Protein AF-A0A7S0GAU1-F1 (afdb_monomer_lite)

Foldseek 3Di:
DDDFDADPVRHRDDDLVNAPVRDPPPQDWAFDPDQPFFDDLVRLCVLCVPAAHWDCVVQPRQKGFGTSRVTDIDRPCLDDLVLLVLVVCLVPVDLVVPPPVDDPPPPSQGWDWDQPCPPDPPDSKGFRWIKTFHACVSRVSVLVSVCNTRPPGDDSLLDGGDMDIDDDVPGDIDDDDPWDPPVCCVVRHTDRDDDDDDSDDDD

Sequence (203 aa):
DLEPKLDRFGLPVITADNINPPLPPDTELIPSDDVNKYRTQEEINAVLSRHTTVDISQFGNSVRILHVSPPVLAIDGFFSKKECEECFEVVNTSPDDTKDDSNEDGDKNGPMQVNSATFSPLSQSKRTSTTWFCHYHQTPSLLCKAHALLSPACSLPNFEEPQIVRYRTGQEFSWHYDEIPMQQCDNGGQRIATLLVYLNTMN

Radius of gyration: 19.42 Å; chains: 1; bounding box: 61×42×42 Å

pLDDT: mean 80.23, std 17.67, range [38.81, 97.31]

InterPro domains:
  IPR045054 Prolyl 4-hydroxylase [PTHR10869] (38-201)

Structure (mmCIF, N/CA/C/O backbone):
data_AF-A0A7S0GAU1-F1
#
_entry.id   AF-A0A7S0GAU1-F1
#
loop_
_atom_site.group_PDB
_atom_site.id
_atom_site.type_symbol
_atom_site.label_atom_id
_atom_site.label_alt_id
_atom_site.label_comp_id
_atom_site.label_asym_id
_atom_site.label_entity_id
_atom_site.label_seq_id
_atom_site.pdbx_PDB_ins_code
_atom_site.Cartn_x
_atom_site.Cartn_y
_atom_site.Cartn_z
_atom_site.occupancy
_atom_site.B_iso_or_equiv
_atom_site.auth_seq_id
_atom_site.auth_comp_id
_atom_site.auth_asym_id
_atom_site.auth_atom_id
_atom_site.pdbx_PDB_model_num
ATOM 1 N N . ASP A 1 1 ? -29.399 -25.652 -10.799 1.00 39.59 1 ASP A N 1
ATOM 2 C CA . ASP A 1 1 ? -29.249 -24.217 -11.097 1.00 39.59 1 ASP A CA 1
ATOM 3 C C . ASP A 1 1 ? -28.555 -23.517 -9.943 1.00 39.59 1 ASP A C 1
ATOM 5 O O . ASP A 1 1 ? -29.173 -23.243 -8.925 1.00 39.59 1 ASP A O 1
ATOM 9 N N . LEU A 1 2 ? -27.241 -23.332 -10.054 1.00 52.59 2 LEU A N 1
ATOM 10 C CA . LEU A 1 2 ? -26.449 -22.525 -9.127 1.00 52.59 2 LEU A CA 1
ATOM 11 C C . LEU A 1 2 ? -25.760 -21.475 -9.986 1.00 52.59 2 LEU A C 1
ATOM 13 O O . LEU A 1 2 ? -24.667 -21.710 -10.497 1.00 52.59 2 LEU A O 1
ATOM 17 N N . GLU A 1 3 ? -26.437 -20.352 -10.216 1.00 50.34 3 GLU A N 1
ATOM 18 C CA . GLU A 1 3 ? -25.738 -19.191 -10.755 1.00 50.34 3 GLU A CA 1
ATOM 19 C C . GLU A 1 3 ? -24.616 -18.812 -9.775 1.00 50.34 3 GLU A C 1
ATOM 21 O O . GLU A 1 3 ? -24.858 -18.750 -8.561 1.00 50.34 3 GLU A O 1
ATOM 26 N N . PRO A 1 4 ? -23.377 -18.619 -10.258 1.00 56.03 4 PRO A N 1
ATOM 27 C CA . PRO A 1 4 ? -22.268 -18.263 -9.392 1.00 56.03 4 PRO A CA 1
ATOM 28 C C . PRO A 1 4 ? -22.559 -16.905 -8.756 1.00 56.03 4 PRO A C 1
ATOM 30 O O . PRO A 1 4 ? -22.801 -15.920 -9.451 1.00 56.03 4 PRO A O 1
ATOM 33 N N . LYS A 1 5 ? -22.537 -16.843 -7.420 1.00 66.94 5 LYS A N 1
ATOM 34 C CA . LYS A 1 5 ? -22.561 -15.561 -6.714 1.00 66.94 5 LYS A CA 1
ATOM 35 C C . LYS A 1 5 ? -21.287 -14.813 -7.092 1.00 66.94 5 LYS A C 1
ATOM 37 O O . LYS A 1 5 ? -20.189 -15.303 -6.825 1.00 66.94 5 LYS A O 1
ATOM 42 N N . LEU A 1 6 ? -21.455 -13.668 -7.742 1.00 62.72 6 LEU A N 1
ATOM 43 C CA . LEU A 1 6 ? -20.370 -12.759 -8.084 1.00 62.72 6 LEU A CA 1
ATOM 44 C C . LEU A 1 6 ? -20.237 -11.688 -6.995 1.00 62.72 6 LEU A C 1
ATOM 46 O O . LEU A 1 6 ? -21.220 -11.331 -6.340 1.00 62.72 6 LEU A O 1
ATOM 50 N N . ASP A 1 7 ? -19.024 -11.196 -6.782 1.00 60.34 7 ASP A N 1
ATOM 51 C CA . ASP A 1 7 ? -18.756 -10.053 -5.919 1.00 60.34 7 ASP A CA 1
ATOM 52 C C . ASP A 1 7 ? -19.154 -8.726 -6.599 1.00 60.34 7 ASP A C 1
ATOM 54 O O . ASP A 1 7 ? -19.677 -8.690 -7.717 1.00 60.34 7 ASP A O 1
ATOM 58 N N . ARG A 1 8 ? -18.898 -7.598 -5.924 1.00 49.91 8 ARG A N 1
ATOM 59 C CA . ARG A 1 8 ? -19.226 -6.259 -6.450 1.00 49.91 8 ARG A CA 1
ATOM 60 C C . ARG A 1 8 ? -18.475 -5.882 -7.737 1.00 49.91 8 ARG A C 1
ATOM 62 O O . ARG A 1 8 ? -18.802 -4.860 -8.333 1.00 49.91 8 ARG A O 1
ATOM 69 N N . PHE A 1 9 ? -17.471 -6.661 -8.132 1.00 43.06 9 PHE A N 1
ATOM 70 C CA . PHE A 1 9 ? -16.677 -6.477 -9.344 1.00 43.06 9 PHE A CA 1
ATOM 71 C C . PHE A 1 9 ? -17.049 -7.483 -10.444 1.00 43.06 9 PHE A C 1
ATOM 73 O O . PHE A 1 9 ? -16.424 -7.487 -11.502 1.00 43.06 9 PHE A O 1
ATOM 80 N N . GLY A 1 10 ? -18.074 -8.316 -10.226 1.00 46.44 10 GLY A N 1
ATOM 81 C CA . GLY A 1 10 ? -18.504 -9.317 -11.200 1.00 46.44 10 GLY A CA 1
ATOM 82 C C . GLY A 1 10 ? -17.581 -10.536 -11.269 1.00 46.44 10 GLY A C 1
ATOM 83 O O . GLY A 1 10 ? -17.626 -11.272 -12.253 1.00 46.44 10 GLY A O 1
ATOM 84 N N . LEU A 1 11 ? -16.748 -10.758 -10.249 1.00 54.00 11 LEU A N 1
ATOM 85 C CA . LEU A 1 11 ? -15.863 -11.918 -10.152 1.00 54.00 11 LEU A CA 1
ATOM 86 C C . LEU A 1 11 ? -16.495 -12.994 -9.260 1.00 54.00 11 LEU A C 1
ATOM 88 O O . LEU A 1 11 ? -17.233 -12.646 -8.340 1.00 54.00 11 LEU A O 1
ATOM 92 N N . PRO A 1 12 ? -16.238 -14.297 -9.489 1.00 58.56 12 PRO A N 1
ATOM 93 C CA . PRO A 1 12 ? -16.689 -15.345 -8.574 1.00 58.56 12 PRO A CA 1
ATOM 94 C C . PRO A 1 12 ? -16.271 -15.022 -7.137 1.00 58.56 12 PRO A C 1
ATOM 96 O O . PRO A 1 12 ? -15.118 -14.654 -6.910 1.00 58.56 12 PRO A O 1
ATOM 99 N N . VAL A 1 13 ? -17.189 -15.162 -6.172 1.00 62.88 13 VAL A N 1
ATOM 100 C CA . VAL A 1 13 ? -16.855 -14.971 -4.752 1.00 62.88 13 VAL A CA 1
ATOM 101 C C . VAL A 1 13 ? -15.667 -15.867 -4.404 1.00 62.88 13 VAL A C 1
ATOM 103 O O . VAL A 1 13 ? -15.721 -17.088 -4.576 1.00 62.88 13 VAL A O 1
ATOM 106 N N . ILE A 1 14 ? -14.580 -15.245 -3.948 1.00 56.16 14 ILE A N 1
ATOM 107 C CA . ILE A 1 14 ? -13.349 -15.947 -3.593 1.00 56.16 14 ILE A CA 1
ATOM 108 C C . ILE A 1 14 ? -13.656 -16.858 -2.401 1.00 56.16 14 ILE A C 1
ATOM 110 O O . ILE A 1 14 ? -14.044 -16.396 -1.329 1.00 56.16 14 ILE A O 1
ATOM 114 N N . THR A 1 15 ? -13.505 -18.163 -2.602 1.00 60.66 15 THR A N 1
ATOM 115 C CA . THR A 1 15 ? -13.516 -19.178 -1.544 1.00 60.66 15 THR A CA 1
ATOM 116 C C . THR A 1 15 ? -12.077 -19.554 -1.203 1.00 60.66 15 THR A C 1
ATOM 118 O O . THR A 1 15 ? -11.175 -19.298 -1.999 1.00 60.66 15 THR A O 1
ATOM 121 N N . ALA A 1 16 ? -11.847 -20.186 -0.048 1.00 57.09 16 ALA A N 1
ATOM 122 C CA . ALA A 1 16 ? -10.516 -20.673 0.334 1.00 57.09 16 ALA A CA 1
ATOM 123 C C . ALA A 1 16 ? -9.886 -21.586 -0.742 1.00 57.09 16 ALA A C 1
ATOM 125 O O . ALA A 1 16 ? -8.678 -21.543 -0.950 1.00 57.09 16 ALA A O 1
ATOM 126 N N . ASP A 1 17 ? -10.718 -22.330 -1.481 1.00 55.66 17 ASP A N 1
ATOM 127 C CA . ASP A 1 17 ? -10.304 -23.215 -2.580 1.00 55.66 17 ASP A CA 1
ATOM 128 C C . ASP A 1 17 ? -9.933 -22.469 -3.878 1.00 55.66 17 ASP A C 1
ATOM 130 O O . ASP A 1 17 ? -9.297 -23.039 -4.762 1.00 55.66 17 ASP A O 1
ATOM 134 N N . ASN A 1 18 ? -10.332 -21.198 -4.007 1.00 58.66 18 ASN A N 1
ATOM 135 C CA . ASN A 1 18 ? -10.082 -20.355 -5.182 1.00 58.66 18 ASN A CA 1
ATOM 136 C C . ASN A 1 18 ? -8.869 -19.423 -4.999 1.00 58.66 18 ASN A C 1
ATOM 138 O O . ASN A 1 18 ? -8.567 -18.629 -5.893 1.00 58.66 18 ASN A O 1
ATOM 142 N N . ILE A 1 19 ? -8.184 -19.493 -3.852 1.00 61.47 19 ILE A N 1
ATOM 143 C CA . ILE A 1 19 ? -6.946 -18.751 -3.593 1.00 61.47 19 ILE A CA 1
ATOM 144 C C . ILE A 1 19 ? -5.784 -19.604 -4.109 1.00 61.47 19 ILE A C 1
ATOM 146 O O . ILE A 1 19 ? -5.639 -20.762 -3.728 1.00 61.47 19 ILE A O 1
ATOM 150 N N . ASN A 1 20 ? -4.975 -19.049 -5.011 1.00 58.25 20 ASN A N 1
ATOM 151 C CA . ASN A 1 20 ? -3.823 -19.739 -5.587 1.00 58.25 20 ASN A CA 1
ATOM 152 C C . ASN A 1 20 ? -2.569 -18.863 -5.437 1.00 58.25 20 ASN A C 1
ATOM 154 O O . ASN A 1 20 ? -2.558 -17.794 -6.033 1.00 58.25 20 ASN A O 1
ATOM 158 N N . PRO A 1 21 ? -1.515 -19.274 -4.714 1.00 67.69 21 PRO A N 1
ATOM 159 C CA . PRO A 1 21 ? -1.372 -20.561 -4.034 1.00 67.69 21 PRO A CA 1
ATOM 160 C C . PRO A 1 21 ? -2.406 -20.749 -2.911 1.00 67.69 21 PRO A C 1
ATOM 162 O O . PRO A 1 21 ? -2.851 -19.759 -2.329 1.00 67.69 21 PRO A O 1
ATOM 165 N N . PRO A 1 22 ? -2.815 -21.999 -2.624 1.00 69.50 22 PRO A N 1
ATOM 166 C CA . PRO A 1 22 ? -3.725 -22.279 -1.523 1.00 69.50 22 PRO A CA 1
ATOM 167 C C . PRO A 1 22 ? -3.114 -21.773 -0.220 1.00 69.50 22 PRO A C 1
ATOM 169 O O . PRO A 1 22 ? -1.913 -21.927 0.014 1.00 69.50 22 PRO A O 1
ATOM 172 N N . LEU A 1 23 ? -3.954 -21.178 0.626 1.00 73.44 23 LEU A N 1
ATOM 173 C CA . LEU A 1 23 ? -3.517 -20.739 1.944 1.00 73.44 23 LEU A CA 1
ATOM 174 C C . LEU A 1 23 ? -2.990 -21.938 2.749 1.00 73.44 23 LEU A C 1
ATOM 176 O O . LEU A 1 23 ? -3.527 -23.045 2.613 1.00 73.44 23 LEU A O 1
ATOM 180 N N . PRO A 1 24 ? -1.979 -21.739 3.614 1.00 80.06 24 PRO A N 1
ATOM 181 C CA . PRO A 1 24 ? -1.560 -22.768 4.552 1.00 80.06 24 PRO A CA 1
ATOM 182 C C . PRO A 1 24 ? -2.760 -23.338 5.329 1.00 80.06 24 PRO A C 1
ATOM 184 O O . PRO A 1 24 ? -3.673 -22.578 5.683 1.00 80.06 24 PRO A O 1
ATOM 187 N N . PRO A 1 25 ? -2.774 -24.652 5.622 1.00 76.56 25 PRO A N 1
ATOM 188 C CA . PRO A 1 25 ? -3.773 -25.236 6.509 1.00 76.56 25 PRO A CA 1
ATOM 189 C C . PRO A 1 25 ? -3.854 -24.442 7.818 1.00 76.56 25 PRO A C 1
ATOM 191 O O . PRO A 1 25 ? -2.831 -23.987 8.324 1.00 76.56 25 PRO A O 1
ATOM 194 N N . ASP A 1 26 ? -5.068 -24.253 8.335 1.00 83.12 26 ASP A N 1
ATOM 195 C CA . ASP A 1 26 ? -5.344 -23.498 9.567 1.00 83.12 26 ASP A CA 1
ATOM 196 C C . ASP A 1 26 ? -5.049 -21.984 9.504 1.00 83.12 26 ASP A C 1
ATOM 198 O O . ASP A 1 26 ? -4.998 -21.321 10.542 1.00 83.12 26 ASP A O 1
ATOM 202 N N . THR A 1 27 ? -4.907 -21.405 8.302 1.00 83.75 27 THR A N 1
ATOM 203 C CA . THR A 1 27 ? -4.851 -19.941 8.151 1.00 83.75 27 THR A CA 1
ATOM 204 C C . THR A 1 27 ? -6.153 -19.321 8.651 1.00 83.75 27 THR A C 1
ATOM 206 O O . THR A 1 27 ? -7.223 -19.523 8.076 1.00 83.75 27 THR A O 1
ATOM 209 N N . GLU A 1 28 ? -6.058 -18.547 9.728 1.00 88.06 28 GLU A N 1
ATOM 210 C CA . GLU A 1 28 ? -7.175 -17.780 10.261 1.00 88.06 28 GLU A CA 1
ATOM 211 C C . GLU A 1 28 ? -7.565 -16.679 9.266 1.00 88.06 28 GLU A C 1
ATOM 213 O O . GLU A 1 28 ? -6.717 -15.909 8.818 1.00 88.06 28 GLU A O 1
ATOM 218 N N . LEU A 1 29 ? -8.855 -16.622 8.918 1.00 90.38 29 LEU A N 1
ATOM 219 C CA . LEU A 1 29 ? -9.431 -15.599 8.050 1.00 90.38 29 LEU A CA 1
ATOM 220 C C . LEU A 1 29 ? -10.590 -14.909 8.763 1.00 90.38 29 LEU A C 1
ATOM 222 O O . LEU A 1 29 ? -11.698 -15.443 8.830 1.00 90.38 29 LEU A O 1
ATOM 226 N N . ILE A 1 30 ? -10.331 -13.719 9.299 1.00 93.00 30 ILE A N 1
ATOM 227 C CA . ILE A 1 30 ? -11.340 -12.919 9.998 1.00 93.00 30 ILE A CA 1
ATOM 228 C C . ILE A 1 30 ? -11.537 -11.600 9.241 1.00 93.00 30 ILE A C 1
ATOM 230 O O . ILE A 1 30 ? -10.668 -10.727 9.326 1.00 93.00 30 ILE A O 1
ATOM 234 N N . PRO A 1 31 ? -12.663 -11.410 8.527 1.00 94.25 31 PRO A N 1
ATOM 235 C CA . PRO A 1 31 ? -12.988 -10.126 7.915 1.00 94.25 31 PRO A CA 1
ATOM 236 C C . PRO A 1 31 ? -13.337 -9.078 8.977 1.00 94.25 31 PRO A C 1
ATOM 238 O O . PRO A 1 31 ? -13.670 -9.412 10.116 1.00 94.25 31 PRO A O 1
ATOM 241 N N . SER A 1 32 ? -13.299 -7.797 8.605 1.00 95.06 32 SER A N 1
ATOM 242 C CA . SER A 1 32 ? -13.868 -6.761 9.472 1.00 95.06 32 SER A CA 1
ATOM 243 C C . SER A 1 32 ? -15.383 -6.930 9.614 1.00 95.06 32 SER A C 1
ATOM 245 O O . SER A 1 32 ? -16.078 -7.273 8.659 1.00 95.06 32 SER A O 1
ATOM 247 N N . ASP A 1 33 ? -15.887 -6.626 10.807 1.00 93.94 33 ASP A N 1
ATOM 248 C CA . ASP A 1 33 ? -17.309 -6.509 11.128 1.00 93.94 33 ASP A CA 1
ATOM 249 C C . ASP A 1 33 ? -18.005 -5.377 10.353 1.00 93.94 33 ASP A C 1
ATOM 251 O O . ASP A 1 33 ? -19.184 -5.488 10.023 1.00 93.94 33 ASP A O 1
ATOM 255 N N . ASP A 1 34 ? -17.272 -4.309 10.027 1.00 94.62 34 ASP A N 1
ATOM 256 C CA . ASP A 1 34 ? -17.757 -3.217 9.184 1.00 94.62 34 ASP A CA 1
ATOM 257 C C . ASP A 1 34 ? -16.585 -2.541 8.465 1.00 94.62 34 ASP A C 1
ATOM 259 O O . ASP A 1 34 ? -15.875 -1.707 9.045 1.00 94.62 34 ASP A O 1
ATOM 263 N N . VAL A 1 35 ? -16.439 -2.885 7.182 1.00 93.62 35 VAL A N 1
ATOM 264 C CA . VAL A 1 35 ? -15.397 -2.375 6.278 1.00 93.62 35 VAL A CA 1
ATOM 265 C C . VAL A 1 35 ? -15.541 -0.888 5.950 1.00 93.62 35 VAL A C 1
ATOM 267 O O . VAL A 1 35 ? -14.600 -0.300 5.418 1.00 93.62 35 VAL A O 1
ATOM 270 N N . ASN A 1 36 ? -16.698 -0.274 6.215 1.00 94.06 36 ASN A N 1
ATOM 271 C CA . ASN A 1 36 ? -16.954 1.142 5.940 1.00 94.06 36 ASN A CA 1
ATOM 272 C C . ASN A 1 36 ? -16.756 2.021 7.180 1.00 94.06 36 ASN A C 1
ATOM 274 O O . ASN A 1 36 ? -16.591 3.233 7.043 1.00 94.06 36 ASN A O 1
ATOM 278 N N . LYS A 1 37 ? -16.748 1.439 8.383 1.00 96.19 37 LYS A N 1
ATOM 279 C CA . LYS A 1 37 ? -16.525 2.191 9.620 1.00 96.19 37 LYS A CA 1
ATOM 280 C C . LYS A 1 37 ? -15.045 2.579 9.758 1.00 96.19 37 LYS A C 1
ATOM 282 O O . LYS A 1 37 ? -14.141 1.744 9.689 1.00 96.19 37 LYS A O 1
ATOM 287 N N . TYR A 1 38 ? -14.804 3.856 10.022 1.00 96.94 38 TYR A N 1
ATOM 288 C CA . TYR A 1 38 ? -13.485 4.349 10.408 1.00 96.94 38 TYR A CA 1
ATOM 289 C C . TYR A 1 38 ? -13.134 3.919 11.832 1.00 96.94 38 TYR A C 1
ATOM 291 O O . TYR A 1 38 ? -14.013 3.827 12.693 1.00 96.94 38 TYR A O 1
ATOM 299 N N . ARG A 1 39 ? -11.859 3.611 12.058 1.00 95.56 39 ARG A N 1
ATOM 300 C CA . ARG A 1 39 ? -11.365 2.989 13.288 1.00 95.56 39 ARG A CA 1
ATOM 301 C C . ARG A 1 39 ? -10.406 3.913 14.030 1.00 95.56 39 ARG A C 1
ATOM 303 O O . ARG A 1 39 ? -9.695 4.701 13.408 1.00 95.56 39 ARG A O 1
ATOM 310 N N . THR A 1 40 ? -10.401 3.817 15.356 1.00 95.81 40 THR A N 1
ATOM 311 C CA . THR A 1 40 ? -9.464 4.573 16.199 1.00 95.81 40 THR A CA 1
ATOM 312 C C . THR A 1 40 ? -8.077 3.924 16.211 1.00 95.81 40 THR A C 1
ATOM 314 O O . THR A 1 40 ? -7.910 2.765 15.819 1.00 95.81 40 THR A O 1
ATOM 317 N N . GLN A 1 41 ? -7.072 4.655 16.704 1.00 94.62 41 GLN A N 1
ATOM 318 C CA . GLN A 1 41 ? -5.717 4.127 16.891 1.00 94.62 41 GLN A CA 1
ATOM 319 C C . GLN A 1 41 ? -5.715 2.891 17.806 1.00 94.62 41 GLN A C 1
ATOM 321 O O . GLN A 1 41 ? -4.982 1.937 17.553 1.00 94.62 41 GLN A O 1
ATOM 326 N N . GLU A 1 42 ? -6.5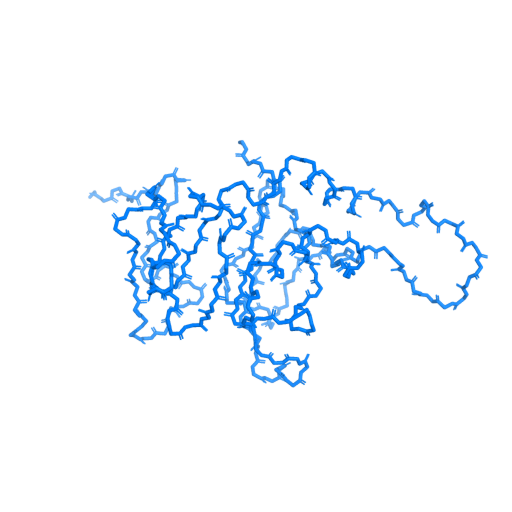51 2.870 18.848 1.00 95.00 42 GLU A N 1
ATOM 327 C CA . GLU A 1 42 ? -6.675 1.739 19.772 1.00 95.00 42 GLU A CA 1
ATOM 328 C C . GLU A 1 42 ? -7.258 0.499 19.085 1.00 95.00 42 GLU A C 1
ATOM 330 O O . GLU A 1 42 ? -6.731 -0.600 19.262 1.00 95.00 42 GLU A O 1
ATOM 335 N N . GLU A 1 43 ? -8.312 0.667 18.276 1.00 95.19 43 GLU A N 1
ATOM 336 C CA . GLU A 1 43 ? -8.912 -0.431 17.505 1.00 95.19 43 GLU A CA 1
ATOM 337 C C . GLU A 1 43 ? -7.903 -1.013 16.496 1.00 95.19 43 GLU A C 1
ATOM 339 O O . GLU A 1 43 ? -7.797 -2.233 16.354 1.00 95.19 43 GLU A O 1
ATOM 344 N N . ILE A 1 44 ? -7.113 -0.158 15.838 1.00 95.19 44 ILE A N 1
ATOM 345 C CA . ILE A 1 44 ? -6.065 -0.576 14.894 1.00 95.19 44 ILE A CA 1
ATOM 346 C C . ILE A 1 44 ? -4.926 -1.303 15.614 1.00 95.19 44 ILE A C 1
ATOM 348 O O . ILE A 1 44 ? -4.504 -2.372 15.172 1.00 95.19 44 ILE A O 1
ATOM 352 N N . ASN A 1 45 ? -4.465 -0.776 16.750 1.00 94.25 45 ASN A N 1
ATOM 353 C CA . ASN A 1 45 ? -3.424 -1.411 17.559 1.00 94.25 45 ASN A CA 1
ATOM 354 C C . ASN A 1 45 ? -3.856 -2.789 18.071 1.00 94.25 45 ASN A C 1
ATOM 356 O O . ASN A 1 45 ? -3.034 -3.702 18.134 1.00 94.25 45 ASN A O 1
ATOM 360 N N . ALA A 1 46 ? -5.137 -2.967 18.410 1.00 94.88 46 ALA A N 1
ATOM 361 C CA . ALA A 1 46 ? -5.659 -4.264 18.830 1.00 94.88 46 ALA A CA 1
ATOM 362 C C . ALA A 1 46 ? -5.522 -5.312 17.712 1.00 94.88 46 ALA A C 1
ATOM 364 O O . ALA A 1 46 ? -5.029 -6.416 17.963 1.00 94.88 46 ALA A O 1
ATOM 365 N N . VAL A 1 47 ? -5.881 -4.944 16.477 1.00 95.00 47 VAL A N 1
ATOM 366 C CA . VAL A 1 47 ? -5.761 -5.821 15.301 1.00 95.00 47 VAL A CA 1
ATOM 367 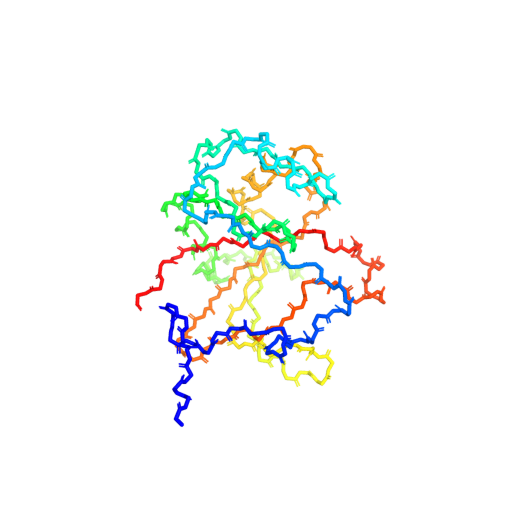C C . VAL A 1 47 ? -4.302 -6.093 14.930 1.00 95.00 47 VAL A C 1
ATOM 369 O O . VAL A 1 47 ? -3.945 -7.226 14.620 1.00 95.00 47 VAL A O 1
ATOM 372 N N . LEU A 1 48 ? -3.431 -5.088 15.013 1.00 93.75 48 LEU A N 1
ATOM 373 C CA . LEU A 1 48 ? -2.022 -5.228 14.641 1.00 93.75 48 LEU A CA 1
ATOM 374 C C . LEU A 1 48 ? -1.119 -5.786 15.750 1.00 93.75 48 LEU A C 1
ATOM 376 O O . LEU A 1 48 ? 0.060 -6.021 15.499 1.00 93.75 48 LEU A O 1
ATOM 380 N N . SER A 1 49 ? -1.653 -6.043 16.947 1.00 91.81 49 SER A N 1
ATOM 381 C CA . SER A 1 49 ? -0.887 -6.379 18.161 1.00 91.81 49 SER A CA 1
ATOM 382 C C . SER A 1 49 ? 0.114 -7.537 18.026 1.00 91.81 49 SER A C 1
ATOM 384 O O . SER A 1 49 ? 1.082 -7.593 18.782 1.00 91.81 49 SER A O 1
ATOM 386 N N . ARG A 1 50 ? -0.092 -8.454 17.071 1.00 88.62 50 ARG A N 1
ATOM 387 C CA . ARG A 1 50 ? 0.792 -9.602 16.789 1.00 88.62 50 ARG A CA 1
ATOM 388 C C . ARG A 1 50 ? 1.709 -9.419 15.573 1.00 88.62 50 ARG A C 1
ATOM 390 O O . ARG A 1 50 ? 2.414 -10.358 15.218 1.00 88.62 50 ARG A O 1
ATOM 397 N N . HIS A 1 51 ? 1.684 -8.256 14.923 1.00 89.06 51 HIS A N 1
ATOM 398 C CA . HIS A 1 51 ? 2.308 -8.041 13.616 1.00 89.06 51 HIS A CA 1
ATOM 399 C C . HIS A 1 51 ? 3.282 -6.861 13.610 1.00 89.06 51 HIS A C 1
ATOM 401 O O . HIS A 1 51 ? 4.482 -7.050 13.441 1.00 89.06 51 HIS A O 1
ATOM 407 N N . THR A 1 52 ? 2.774 -5.641 13.777 1.00 90.38 52 THR A N 1
ATOM 408 C CA . THR A 1 52 ? 3.561 -4.402 13.720 1.00 90.38 52 THR A CA 1
ATOM 409 C C . THR A 1 52 ? 2.814 -3.282 14.447 1.00 90.38 52 THR A C 1
ATOM 411 O O . THR A 1 52 ? 1.711 -3.487 14.948 1.00 90.38 52 THR A O 1
ATOM 414 N N . THR A 1 53 ? 3.388 -2.086 14.514 1.00 90.44 53 THR A N 1
ATOM 415 C CA . THR A 1 53 ? 2.685 -0.889 14.992 1.00 90.44 53 THR A CA 1
ATOM 416 C C . THR A 1 53 ? 2.635 0.147 13.886 1.00 90.44 53 THR A C 1
ATOM 418 O O . THR A 1 53 ? 3.603 0.300 13.144 1.00 90.44 53 THR A O 1
ATOM 421 N N . VAL A 1 54 ? 1.531 0.882 13.809 1.00 92.25 54 VAL A N 1
ATOM 422 C CA . VAL A 1 54 ? 1.373 2.000 12.876 1.00 92.25 54 VAL A CA 1
ATOM 423 C C . VAL A 1 54 ? 0.890 3.231 13.626 1.00 92.25 54 VAL A C 1
ATOM 425 O O . VAL A 1 54 ? 0.119 3.102 14.576 1.00 92.25 54 VAL A O 1
ATOM 428 N N . ASP A 1 55 ? 1.309 4.411 13.190 1.00 93.00 55 ASP A N 1
ATOM 429 C CA . ASP A 1 55 ? 0.815 5.695 13.676 1.00 93.00 55 ASP A CA 1
ATOM 430 C C . ASP A 1 55 ? -0.125 6.308 12.630 1.00 93.00 55 ASP A C 1
ATOM 432 O O . ASP A 1 55 ? 0.278 6.704 11.531 1.00 93.00 55 ASP A O 1
ATOM 436 N N . ILE A 1 56 ? -1.411 6.370 12.976 1.00 92.81 56 ILE A N 1
ATOM 437 C CA . ILE A 1 56 ? -2.447 6.928 12.104 1.00 92.81 56 ILE A CA 1
ATOM 438 C C . ILE A 1 56 ? -2.803 8.377 12.437 1.00 92.81 56 ILE A C 1
ATOM 440 O O . ILE A 1 56 ? -3.735 8.923 11.844 1.00 92.81 56 ILE A O 1
ATOM 444 N N . SER A 1 57 ? -2.073 9.029 13.346 1.00 91.00 57 SER A N 1
ATOM 445 C CA . SER A 1 57 ? -2.354 10.400 13.794 1.00 91.00 57 SER A CA 1
ATOM 446 C C . SER A 1 57 ? -2.454 11.396 12.635 1.00 91.00 57 SER A C 1
ATOM 448 O O . SER A 1 57 ? -3.353 12.237 12.619 1.00 91.00 57 SER A O 1
ATOM 450 N N . GLN A 1 58 ? -1.604 11.248 11.616 1.00 89.19 58 GLN A N 1
ATOM 451 C CA . GLN A 1 58 ? -1.613 12.083 10.409 1.00 89.19 58 GLN A CA 1
ATOM 452 C C . GLN A 1 58 ? -2.809 11.828 9.470 1.00 89.19 58 GLN A C 1
ATOM 454 O O . GLN A 1 58 ? -3.101 12.666 8.618 1.00 89.19 58 GLN A O 1
ATOM 459 N N . PHE A 1 59 ? -3.509 10.698 9.614 1.00 89.50 59 PHE A N 1
ATOM 460 C CA . PHE A 1 59 ? -4.658 10.318 8.778 1.00 89.50 59 PHE A CA 1
ATOM 461 C C . PHE A 1 59 ? -6.005 10.501 9.491 1.00 89.50 59 PHE A C 1
ATOM 463 O O . PHE A 1 59 ? -7.060 10.408 8.856 1.00 89.50 59 PHE A O 1
ATOM 470 N N . GLY A 1 60 ? -5.987 10.784 10.798 1.00 82.25 60 GLY A N 1
ATOM 471 C CA . GLY A 1 60 ? -7.185 10.980 11.609 1.00 82.25 60 GLY A CA 1
ATOM 472 C C . GLY A 1 60 ? -8.168 9.813 11.479 1.00 82.25 60 GLY A C 1
ATOM 473 O O . GLY A 1 60 ? -7.781 8.648 11.467 1.00 82.25 60 GLY A O 1
ATOM 474 N N . ASN A 1 61 ? -9.453 10.129 11.314 1.00 83.88 61 ASN A N 1
ATOM 475 C CA . ASN A 1 61 ? -10.518 9.134 11.158 1.00 83.88 61 ASN A CA 1
ATOM 476 C C . ASN A 1 61 ? -10.692 8.680 9.699 1.00 83.88 61 ASN A C 1
ATOM 478 O O . ASN A 1 61 ? -11.823 8.541 9.249 1.00 83.88 61 ASN A O 1
ATOM 482 N N . SER A 1 62 ? -9.600 8.488 8.954 1.00 94.50 62 SER A N 1
ATOM 483 C CA . SER A 1 62 ? -9.643 8.060 7.540 1.00 94.50 62 SER A CA 1
ATOM 484 C C . SER A 1 62 ? -9.156 6.623 7.342 1.00 94.50 62 SER A C 1
ATOM 486 O O . SER A 1 62 ? -8.927 6.192 6.215 1.00 94.50 62 SER A O 1
ATOM 488 N N . VAL A 1 63 ? -8.976 5.870 8.432 1.00 96.81 63 VAL A N 1
ATOM 489 C CA . VAL A 1 63 ? -8.473 4.493 8.395 1.00 96.81 63 VAL A CA 1
ATOM 490 C C . VAL A 1 63 ? -9.594 3.502 8.680 1.00 96.81 63 VAL A C 1
ATOM 492 O O . VAL A 1 63 ? -10.327 3.637 9.660 1.00 96.81 63 VAL A O 1
ATOM 495 N N . ARG A 1 64 ? -9.727 2.492 7.822 1.00 97.25 64 ARG A N 1
ATOM 496 C CA . ARG A 1 64 ? -10.705 1.402 7.925 1.00 97.25 64 ARG A CA 1
ATOM 497 C C . ARG A 1 64 ? -9.970 0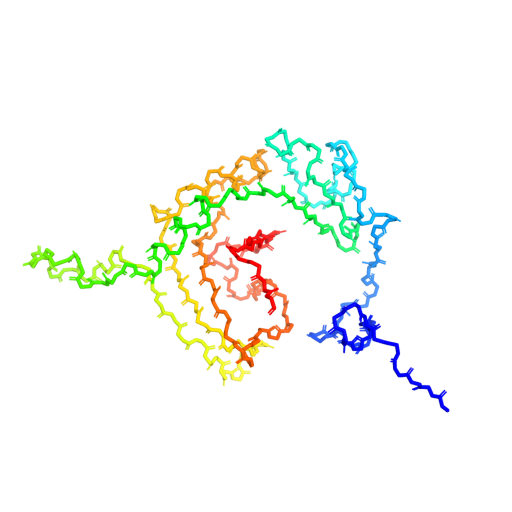.072 8.009 1.00 97.25 64 ARG A C 1
ATOM 499 O O . ARG A 1 64 ? -8.922 -0.105 7.393 1.00 97.25 64 ARG A O 1
ATOM 506 N N . ILE A 1 65 ? -10.538 -0.878 8.741 1.00 96.75 65 ILE A N 1
ATOM 507 C CA . ILE A 1 65 ? -10.054 -2.260 8.754 1.00 96.75 65 ILE A CA 1
ATOM 508 C C . ILE A 1 65 ? -10.853 -3.007 7.687 1.00 96.75 65 ILE A C 1
ATOM 510 O O . ILE A 1 65 ? -12.078 -3.033 7.736 1.00 96.75 65 ILE A O 1
ATOM 514 N N . LEU A 1 66 ? -10.172 -3.584 6.701 1.00 96.31 66 LEU A N 1
ATOM 515 C CA . LEU A 1 66 ? -10.793 -4.473 5.717 1.00 96.31 66 LEU A CA 1
ATOM 516 C C . LEU A 1 66 ? -10.785 -5.918 6.221 1.00 96.31 66 LEU A C 1
ATOM 518 O O . LEU A 1 66 ? -11.737 -6.667 5.999 1.00 96.31 66 LEU A O 1
ATOM 522 N N . HIS A 1 67 ? -9.723 -6.289 6.934 1.00 96.00 67 HIS A N 1
ATOM 523 C CA . HIS A 1 67 ? -9.519 -7.635 7.440 1.00 96.00 67 HIS A CA 1
ATOM 524 C C . HIS A 1 67 ? -8.761 -7.595 8.770 1.00 96.00 67 HIS A C 1
ATOM 526 O O . HIS A 1 67 ? -7.857 -6.777 8.941 1.00 96.00 67 HIS A O 1
ATOM 532 N N . VAL A 1 68 ? -9.159 -8.442 9.717 1.00 95.50 68 VAL A N 1
ATOM 533 C CA . VAL A 1 68 ? -8.561 -8.541 11.056 1.00 95.50 68 VAL A CA 1
ATOM 534 C C . VAL A 1 68 ? -7.405 -9.539 11.064 1.00 95.50 68 VAL A C 1
ATOM 536 O O . VAL A 1 68 ? -6.375 -9.261 11.663 1.00 95.50 68 VAL A O 1
ATOM 539 N N . SER A 1 69 ? -7.548 -10.685 10.396 1.00 92.75 69 SER A N 1
ATOM 540 C CA . SER A 1 69 ? -6.516 -11.732 10.372 1.00 92.75 69 SER A CA 1
ATOM 541 C C . SER A 1 69 ? -6.522 -12.434 9.017 1.00 92.75 69 SER A C 1
ATOM 543 O O . SER A 1 69 ? -7.516 -13.098 8.761 1.00 92.75 69 SER A O 1
ATOM 545 N N . PRO A 1 70 ? -5.525 -12.228 8.126 1.00 91.88 70 PRO A N 1
ATOM 546 C CA . PRO A 1 70 ? -4.409 -11.296 8.300 1.00 91.88 70 PRO A CA 1
ATOM 547 C C . PRO A 1 70 ? -4.896 -9.835 8.341 1.00 91.88 70 PRO A C 1
ATOM 549 O O . PRO A 1 70 ? -5.910 -9.527 7.707 1.00 91.88 70 PRO A O 1
ATOM 552 N N . PRO A 1 71 ? -4.208 -8.929 9.058 1.00 95.19 71 PRO A N 1
ATOM 553 C CA . PRO A 1 71 ? -4.579 -7.520 9.078 1.00 95.19 71 PRO A CA 1
ATOM 554 C C . PRO A 1 71 ? -4.468 -6.860 7.705 1.00 95.19 71 PRO A C 1
ATOM 556 O O . PRO A 1 71 ? -3.410 -6.879 7.077 1.00 95.19 71 PRO A O 1
ATOM 559 N N . VAL A 1 72 ? -5.544 -6.207 7.270 1.00 96.19 72 VAL A N 1
ATOM 560 C CA . VAL A 1 72 ? -5.560 -5.360 6.071 1.00 96.19 72 VAL A CA 1
ATOM 561 C C . VAL A 1 72 ? -6.253 -4.052 6.414 1.00 96.19 72 VAL A C 1
ATOM 563 O O . VAL A 1 72 ? -7.420 -4.044 6.814 1.00 96.19 72 VAL A O 1
ATOM 566 N N . LEU A 1 73 ? -5.538 -2.943 6.236 1.00 96.50 73 LEU A N 1
ATOM 567 C CA . LEU A 1 73 ? -6.036 -1.593 6.482 1.00 96.50 73 LEU A CA 1
ATOM 568 C C . LEU A 1 73 ? -6.223 -0.845 5.160 1.00 96.50 73 LEU A C 1
ATOM 570 O O . LEU A 1 73 ? -5.438 -1.010 4.228 1.00 96.50 73 LEU A O 1
ATOM 574 N N . ALA A 1 74 ? -7.239 0.009 5.100 1.00 97.31 74 ALA A N 1
ATOM 575 C CA . ALA A 1 74 ? -7.412 1.000 4.045 1.00 97.31 74 ALA A CA 1
ATOM 576 C C . ALA A 1 74 ? -7.280 2.400 4.645 1.00 97.31 74 ALA A C 1
ATOM 578 O O . ALA A 1 74 ? -7.920 2.690 5.654 1.00 97.31 74 ALA A O 1
ATOM 579 N N . ILE A 1 75 ? -6.464 3.253 4.025 1.00 97.06 75 ILE A N 1
ATOM 580 C CA . ILE A 1 75 ? -6.265 4.646 4.434 1.00 97.06 75 ILE A CA 1
ATOM 581 C C . ILE A 1 75 ? -6.789 5.538 3.314 1.00 97.06 75 ILE A C 1
ATOM 583 O O . ILE A 1 75 ? -6.155 5.689 2.266 1.00 97.06 75 ILE A O 1
ATOM 587 N N . ASP A 1 76 ? -7.965 6.112 3.530 1.00 96.31 76 ASP A N 1
ATOM 588 C CA . ASP A 1 76 ? -8.577 7.019 2.574 1.00 96.31 76 ASP A CA 1
ATOM 589 C C . ASP A 1 76 ? -7.835 8.367 2.611 1.00 96.31 76 ASP A C 1
ATOM 591 O O . ASP A 1 76 ? -7.469 8.874 3.671 1.00 96.31 76 ASP A O 1
ATOM 595 N N . GLY A 1 77 ? -7.558 8.940 1.436 1.00 94.75 77 GLY A N 1
ATOM 596 C CA . GLY A 1 77 ? -6.816 10.201 1.336 1.00 94.75 77 GLY A CA 1
ATOM 597 C C . GLY A 1 77 ? -5.331 10.107 1.707 1.00 94.75 77 GLY A C 1
ATOM 598 O O . GLY A 1 77 ? -4.736 11.133 2.035 1.00 94.75 77 GLY A O 1
ATOM 599 N N . PHE A 1 78 ? -4.718 8.913 1.642 1.00 96.62 78 PHE A N 1
ATOM 600 C CA . PHE A 1 78 ? -3.281 8.742 1.901 1.00 96.62 78 PHE A CA 1
ATOM 601 C C . PHE A 1 78 ? -2.431 9.709 1.065 1.00 96.62 78 PHE A C 1
ATOM 603 O O . PHE A 1 78 ? -1.572 10.402 1.608 1.00 96.62 78 PHE A O 1
ATOM 610 N N . PHE A 1 79 ? -2.718 9.817 -0.235 1.00 96.31 79 PHE A N 1
ATOM 611 C CA . PHE A 1 79 ? -2.188 10.858 -1.113 1.00 96.31 79 PHE A CA 1
ATOM 612 C C . PHE A 1 79 ? -3.261 11.867 -1.505 1.00 96.31 79 PHE A C 1
ATOM 614 O O . PHE A 1 79 ? -4.411 11.531 -1.790 1.00 96.31 79 PHE A O 1
ATOM 621 N N . SER A 1 80 ? -2.842 13.125 -1.557 1.00 95.12 80 SER A N 1
ATOM 622 C CA . SER A 1 80 ? -3.537 14.190 -2.259 1.00 95.12 80 SER A CA 1
ATOM 623 C C . SER A 1 80 ? -3.378 14.025 -3.772 1.00 95.12 80 SER A C 1
ATOM 625 O O . SER A 1 80 ? -2.457 13.371 -4.259 1.00 95.12 80 SER A O 1
ATOM 627 N N . LYS A 1 81 ? -4.242 14.700 -4.538 1.00 95.44 81 LYS A N 1
ATOM 628 C CA . LYS A 1 81 ? -4.161 14.727 -6.007 1.00 95.44 81 LYS A CA 1
ATOM 629 C C . LYS A 1 81 ? -2.777 15.156 -6.512 1.00 95.44 81 LYS A C 1
ATOM 631 O O . LYS A 1 81 ? -2.274 14.561 -7.456 1.00 95.44 81 LYS A O 1
ATOM 636 N N . LYS A 1 82 ? -2.160 16.138 -5.845 1.00 95.62 82 LYS A N 1
ATOM 637 C CA . LYS A 1 82 ? -0.819 16.635 -6.174 1.00 95.62 82 LYS A CA 1
ATOM 638 C C . LYS A 1 82 ? 0.252 15.560 -5.977 1.00 95.62 82 LYS A C 1
ATOM 640 O O . LYS A 1 82 ? 1.097 15.387 -6.836 1.00 95.62 82 LYS A O 1
ATOM 645 N N . GLU A 1 83 ? 0.195 14.808 -4.881 1.00 95.69 83 GLU A N 1
ATOM 646 C CA . GLU A 1 83 ? 1.167 13.735 -4.608 1.00 95.69 83 GLU A CA 1
ATOM 647 C C . GLU A 1 83 ? 1.011 12.554 -5.579 1.00 95.69 83 GLU A C 1
ATOM 649 O O . GLU A 1 83 ? 1.998 11.926 -5.959 1.00 95.69 83 GLU A O 1
ATOM 654 N N . CYS A 1 84 ? -0.213 12.277 -6.043 1.00 95.94 84 CYS A N 1
ATOM 655 C CA . CYS A 1 84 ? -0.416 11.334 -7.142 1.00 95.94 84 CYS A CA 1
ATOM 656 C C . CYS A 1 84 ? 0.212 11.842 -8.452 1.00 95.94 84 CYS A C 1
ATOM 658 O O . CYS A 1 84 ? 0.852 11.067 -9.158 1.00 95.94 84 CYS A O 1
ATOM 660 N N . GLU A 1 85 ? 0.043 13.130 -8.773 1.00 94.19 85 GLU A N 1
ATOM 661 C CA . GLU A 1 85 ? 0.644 13.776 -9.952 1.00 94.19 85 GLU A CA 1
ATOM 662 C C . GLU A 1 85 ? 2.180 13.740 -9.897 1.00 94.19 85 GLU A C 1
ATOM 664 O O . GLU A 1 85 ? 2.798 13.335 -10.879 1.00 94.19 85 GLU A O 1
ATOM 669 N N . GLU A 1 86 ? 2.784 14.015 -8.736 1.00 93.25 86 GLU A N 1
ATOM 670 C CA . GLU A 1 86 ? 4.234 13.885 -8.500 1.00 93.25 86 GLU A CA 1
ATOM 671 C C . GLU A 1 86 ? 4.739 12.471 -8.849 1.00 93.25 86 GLU A C 1
ATOM 673 O O . GLU A 1 86 ? 5.751 12.315 -9.529 1.00 93.25 86 GLU A O 1
ATOM 678 N N . CYS A 1 87 ? 4.005 11.418 -8.465 1.00 92.50 87 CYS A N 1
ATOM 679 C CA . CYS A 1 87 ? 4.373 10.042 -8.822 1.00 92.50 87 CYS A CA 1
ATOM 680 C C . CYS A 1 87 ? 4.282 9.782 -10.337 1.00 92.50 87 CYS A C 1
ATOM 682 O O . CYS A 1 87 ? 5.097 9.045 -10.894 1.00 92.50 87 CYS A O 1
ATOM 684 N N . PHE A 1 88 ? 3.304 10.377 -11.028 1.00 91.00 88 PHE A N 1
ATOM 685 C CA . PHE A 1 88 ? 3.213 10.266 -12.486 1.00 91.00 88 PHE A CA 1
ATOM 686 C C . PHE A 1 88 ? 4.364 10.989 -13.188 1.00 91.00 88 PHE A C 1
ATOM 688 O O . PHE A 1 88 ? 4.862 10.490 -14.196 1.00 91.00 88 PHE A O 1
ATOM 695 N N . GLU A 1 89 ? 4.797 12.138 -12.677 1.00 91.06 89 GLU A N 1
ATOM 696 C CA . GLU A 1 89 ? 5.931 12.883 -13.229 1.00 91.06 89 GLU A CA 1
ATOM 697 C C . GLU A 1 89 ? 7.221 12.060 -13.173 1.00 91.06 89 GLU A C 1
ATOM 699 O O . GLU A 1 89 ? 7.929 11.992 -14.180 1.00 91.06 89 GLU A O 1
ATOM 704 N N . VAL A 1 90 ? 7.469 11.33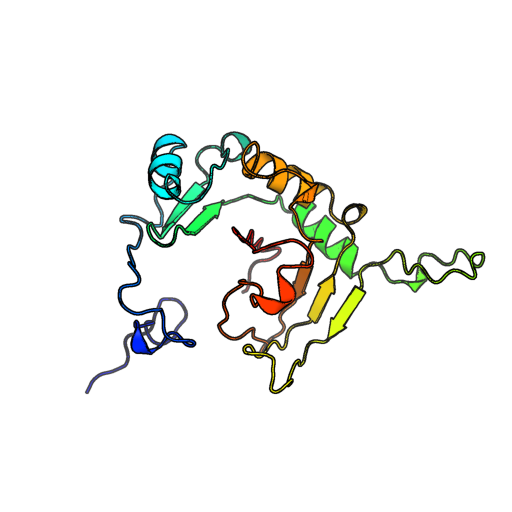3 -12.075 1.00 89.19 90 VAL A N 1
ATOM 705 C CA . VAL A 1 90 ? 8.640 10.444 -11.939 1.00 89.19 90 VAL A CA 1
ATOM 706 C C . VAL A 1 90 ? 8.759 9.485 -13.125 1.00 89.19 90 VAL A C 1
ATOM 708 O O . VAL A 1 90 ? 9.829 9.375 -13.715 1.00 89.19 90 VAL A O 1
ATOM 711 N N . VAL A 1 91 ? 7.668 8.822 -13.519 1.00 87.31 91 VAL A N 1
ATOM 712 C CA . VAL A 1 91 ? 7.698 7.807 -14.592 1.00 87.31 91 VAL A CA 1
ATOM 713 C C . VAL A 1 91 ? 7.533 8.369 -16.004 1.00 87.31 91 VAL A C 1
ATOM 715 O O . VAL A 1 91 ? 7.790 7.653 -16.973 1.00 87.31 91 VAL A O 1
ATOM 718 N N . ASN A 1 92 ? 7.082 9.619 -16.136 1.00 84.38 92 ASN A N 1
ATOM 719 C CA . ASN A 1 92 ? 6.916 10.295 -17.426 1.00 84.38 92 ASN A CA 1
ATOM 720 C C . ASN A 1 92 ? 8.118 11.172 -17.802 1.00 84.38 92 ASN A C 1
ATOM 722 O O . ASN A 1 92 ? 8.232 11.568 -18.962 1.00 84.38 92 ASN A O 1
ATOM 726 N N . THR A 1 93 ? 9.007 11.467 -16.852 1.00 71.19 93 THR A N 1
ATOM 727 C CA . THR A 1 93 ? 10.256 12.177 -17.135 1.00 71.19 93 THR A CA 1
ATOM 728 C C . THR A 1 93 ? 11.139 11.264 -17.985 1.00 71.19 93 THR A C 1
ATOM 730 O O . THR A 1 93 ? 11.524 10.173 -17.559 1.00 71.19 93 THR A O 1
ATOM 733 N N . SER A 1 94 ? 11.403 11.664 -19.230 1.00 52.81 94 SER A N 1
ATOM 734 C CA . SER A 1 94 ? 12.226 10.867 -20.141 1.00 52.81 94 SER A CA 1
ATOM 735 C C . SER A 1 94 ? 13.683 10.873 -19.664 1.00 52.81 94 SER A C 1
ATOM 737 O O . SER A 1 94 ? 14.173 11.928 -19.267 1.00 52.81 94 SER A O 1
ATOM 739 N N . PRO A 1 95 ? 14.425 9.753 -19.781 1.00 53.06 95 PRO A N 1
ATOM 740 C CA . PRO A 1 95 ? 15.876 9.747 -19.559 1.00 53.06 95 PRO A CA 1
ATOM 741 C C . PRO A 1 95 ? 16.635 10.752 -20.445 1.00 53.06 95 PRO A C 1
ATOM 743 O O . PRO A 1 95 ? 17.770 11.099 -20.147 1.00 53.06 95 PRO A O 1
ATOM 746 N N . ASP A 1 96 ? 16.012 11.201 -21.541 1.00 45.12 96 ASP A N 1
ATOM 747 C CA . ASP A 1 96 ? 16.580 12.134 -22.519 1.00 45.12 96 ASP A CA 1
ATOM 748 C C . ASP A 1 96 ? 16.546 13.616 -22.096 1.00 45.12 96 ASP A C 1
ATOM 750 O O . ASP A 1 96 ? 17.219 14.426 -22.735 1.00 45.12 96 ASP A O 1
ATOM 754 N N . ASP A 1 97 ? 15.817 13.992 -21.037 1.00 47.19 97 ASP A N 1
ATOM 755 C CA . ASP A 1 97 ? 15.761 15.394 -20.575 1.00 47.19 97 ASP A CA 1
ATOM 756 C C . ASP A 1 97 ? 16.910 15.763 -19.616 1.00 47.19 97 ASP A C 1
ATOM 758 O O . ASP A 1 97 ? 17.117 16.936 -19.304 1.00 47.19 97 ASP A O 1
ATOM 762 N N . THR A 1 98 ? 17.720 14.784 -19.204 1.00 44.84 98 THR A N 1
ATOM 763 C CA . THR A 1 98 ? 18.973 14.989 -18.464 1.00 44.84 98 THR A CA 1
ATOM 764 C C . THR A 1 98 ? 20.170 14.608 -19.332 1.00 44.84 98 THR A C 1
ATOM 766 O O . THR A 1 98 ? 20.919 13.685 -19.016 1.00 44.84 98 THR A O 1
ATOM 769 N N . LYS A 1 99 ? 20.357 15.305 -20.458 1.00 40.47 99 LYS A N 1
ATOM 770 C CA . LYS A 1 99 ? 21.647 15.314 -21.163 1.00 40.47 99 LYS A CA 1
ATOM 771 C C . LYS A 1 99 ? 22.626 16.209 -20.412 1.00 40.47 99 LYS A C 1
ATOM 773 O O . LYS A 1 99 ? 22.803 17.368 -20.773 1.00 40.47 99 LYS A O 1
ATOM 778 N N . ASP A 1 100 ? 23.253 15.660 -19.380 1.00 39.72 100 ASP A N 1
ATOM 779 C CA . ASP A 1 100 ? 24.597 16.091 -19.000 1.00 39.72 100 ASP A CA 1
ATOM 780 C C . ASP A 1 100 ? 25.575 15.077 -19.611 1.00 39.72 100 ASP A C 1
ATOM 782 O O . ASP A 1 100 ? 25.777 13.975 -19.100 1.00 39.72 100 ASP A O 1
ATOM 786 N N . ASP A 1 101 ? 26.125 15.443 -20.773 1.00 41.50 101 ASP A N 1
ATOM 787 C CA . ASP A 1 101 ? 27.081 14.686 -21.600 1.00 41.50 101 ASP A CA 1
ATOM 788 C C . ASP A 1 101 ? 28.478 14.571 -20.941 1.00 41.50 101 ASP A C 1
ATOM 790 O O . ASP A 1 101 ? 29.510 14.777 -21.585 1.00 41.50 101 ASP A O 1
ATOM 794 N N . SER A 1 102 ? 28.567 14.276 -19.641 1.00 42.66 102 SER A N 1
ATOM 795 C CA . SER A 1 102 ? 29.871 14.278 -18.968 1.00 42.66 102 SER A CA 1
ATOM 796 C C . SER A 1 102 ? 30.027 13.325 -17.790 1.00 42.66 102 SER A C 1
ATOM 798 O O . SER A 1 102 ? 30.603 13.737 -16.791 1.00 42.66 102 SER A O 1
ATOM 800 N N . ASN A 1 103 ? 29.586 12.067 -17.882 1.00 38.81 103 ASN A N 1
ATOM 801 C CA . ASN A 1 103 ? 30.146 11.003 -17.037 1.00 38.81 103 ASN A CA 1
ATOM 802 C C . ASN A 1 103 ? 30.060 9.631 -17.726 1.00 38.81 103 ASN A C 1
ATOM 804 O O . ASN A 1 103 ? 28.980 9.122 -18.004 1.00 38.81 103 ASN A O 1
ATOM 808 N N . GLU A 1 104 ? 31.223 9.022 -17.971 1.00 42.00 104 GLU A N 1
ATOM 809 C CA . GLU A 1 104 ? 31.397 7.641 -18.457 1.00 42.00 104 GLU A CA 1
ATOM 810 C C . GLU A 1 104 ? 31.148 6.574 -17.364 1.00 42.00 104 GLU A C 1
ATOM 812 O O . GLU A 1 104 ? 31.491 5.410 -17.553 1.00 42.00 104 GLU A O 1
ATOM 817 N N . ASP A 1 105 ? 30.510 6.936 -16.247 1.00 41.53 105 ASP A N 1
ATOM 818 C CA . ASP A 1 105 ? 30.001 5.995 -15.246 1.00 41.53 105 ASP A CA 1
ATOM 819 C C . ASP A 1 105 ? 28.474 5.956 -15.358 1.00 41.53 105 ASP A C 1
ATOM 821 O O . ASP A 1 105 ? 27.784 6.933 -15.073 1.00 41.53 105 ASP A O 1
ATOM 825 N N . GLY A 1 106 ? 27.955 4.836 -15.862 1.00 41.44 106 GLY A N 1
ATOM 826 C CA . GLY A 1 106 ? 26.573 4.646 -16.312 1.00 41.44 106 GLY A CA 1
ATOM 827 C C . GLY A 1 106 ? 25.517 4.579 -15.207 1.00 41.44 106 GLY A C 1
ATOM 828 O O . GLY A 1 106 ? 24.700 3.655 -15.214 1.00 41.44 106 GLY A O 1
ATOM 829 N N . ASP A 1 107 ? 25.506 5.543 -14.291 1.00 44.66 107 ASP A N 1
ATOM 830 C CA . ASP A 1 107 ? 24.449 5.690 -13.298 1.00 44.66 107 ASP A CA 1
ATOM 831 C C . ASP A 1 107 ? 23.241 6.379 -13.946 1.00 44.66 107 ASP A C 1
ATOM 833 O O . ASP A 1 107 ? 23.157 7.602 -14.095 1.00 44.66 107 ASP A O 1
ATOM 837 N N . LYS A 1 108 ? 22.316 5.561 -14.451 1.00 56.44 108 LYS A N 1
ATOM 838 C CA . LYS A 1 108 ? 21.054 6.046 -15.009 1.00 56.44 108 LYS A CA 1
ATOM 839 C C . LYS A 1 108 ? 20.203 6.569 -13.856 1.00 56.44 108 LYS A C 1
ATOM 841 O O . LYS A 1 108 ? 19.402 5.832 -13.306 1.00 56.44 108 LYS A O 1
ATOM 846 N N . ASN A 1 109 ? 20.333 7.856 -13.554 1.00 67.75 109 ASN A N 1
ATOM 847 C CA . ASN A 1 109 ? 19.683 8.559 -12.438 1.00 67.75 109 ASN A CA 1
ATOM 848 C C . ASN A 1 109 ? 18.129 8.624 -12.508 1.00 67.75 109 ASN A C 1
ATOM 850 O O . ASN A 1 109 ? 17.476 9.305 -11.712 1.00 67.75 109 ASN A O 1
ATOM 854 N N . GLY A 1 110 ? 17.522 7.961 -13.498 1.00 75.44 110 GLY A N 1
ATOM 855 C CA . GLY A 1 110 ? 16.082 7.900 -13.747 1.00 75.44 110 GLY A CA 1
ATOM 856 C C . GLY A 1 110 ? 15.487 6.549 -13.333 1.00 75.44 110 GLY A C 1
ATOM 857 O O . GLY A 1 110 ? 16.219 5.575 -13.179 1.00 75.44 110 GLY A O 1
ATOM 858 N N . PRO A 1 111 ? 14.161 6.453 -13.147 1.00 81.56 111 PRO A N 1
ATOM 859 C CA . PRO A 1 111 ? 13.536 5.207 -12.719 1.00 81.56 111 PRO A CA 1
ATOM 860 C C . PRO A 1 111 ? 13.757 4.086 -13.744 1.00 81.56 111 PRO A C 1
ATOM 862 O O . PRO A 1 111 ? 13.595 4.272 -14.956 1.00 81.56 111 PRO A O 1
ATOM 865 N N . MET A 1 112 ? 14.075 2.886 -13.262 1.00 84.44 112 MET A N 1
ATOM 866 C CA . MET A 1 112 ? 14.329 1.734 -14.121 1.00 84.44 112 MET A CA 1
ATOM 867 C C . MET A 1 112 ? 13.011 1.080 -14.544 1.00 84.44 112 MET A C 1
ATOM 869 O O . MET A 1 112 ? 12.350 0.400 -13.755 1.00 84.44 112 MET A O 1
ATOM 873 N N . GLN A 1 113 ? 12.632 1.250 -15.812 1.00 84.50 113 GLN A N 1
ATOM 874 C CA . GLN A 1 113 ? 11.452 0.599 -16.378 1.00 84.50 113 GLN A CA 1
ATOM 875 C C . GLN A 1 113 ? 11.721 -0.881 -16.690 1.00 84.50 113 GLN A C 1
ATOM 877 O O . GLN A 1 113 ? 12.624 -1.225 -17.453 1.00 84.50 113 GLN A O 1
ATOM 882 N N . VAL A 1 114 ? 10.857 -1.759 -16.185 1.00 76.25 114 VAL A N 1
ATOM 883 C CA . VAL A 1 114 ? 10.848 -3.193 -16.473 1.00 76.25 114 VAL A CA 1
ATOM 884 C C . VAL A 1 114 ? 9.497 -3.586 -17.067 1.00 76.25 114 VAL A C 1
ATOM 886 O O . VAL A 1 114 ? 8.453 -3.545 -16.408 1.00 76.25 114 VAL A O 1
ATOM 889 N N . ASN A 1 115 ? 9.516 -4.034 -18.323 1.00 65.38 115 ASN A N 1
ATOM 890 C CA . ASN A 1 115 ? 8.372 -4.698 -18.946 1.00 65.38 115 ASN A CA 1
ATOM 891 C C . ASN A 1 115 ? 8.367 -6.154 -18.481 1.00 65.38 115 ASN A C 1
ATOM 893 O O . ASN A 1 115 ? 9.016 -7.018 -19.068 1.00 65.38 115 ASN A O 1
ATOM 897 N N . SER A 1 116 ? 7.682 -6.418 -17.374 1.00 53.06 116 SER A N 1
ATOM 898 C CA . SER A 1 116 ? 7.687 -7.737 -16.750 1.00 53.06 116 SER A CA 1
ATOM 899 C C . SER A 1 116 ? 6.559 -8.568 -17.333 1.00 53.06 116 SER A C 1
ATOM 901 O O . SER A 1 116 ? 5.520 -8.727 -16.717 1.00 53.06 116 SER A O 1
ATOM 903 N N . ALA A 1 117 ? 6.779 -9.098 -18.534 1.00 46.97 117 ALA A N 1
ATOM 904 C CA . ALA A 1 117 ? 6.156 -10.348 -18.943 1.00 46.97 117 ALA A CA 1
ATOM 905 C C . ALA A 1 117 ? 7.026 -11.482 -18.383 1.00 46.97 117 ALA A C 1
ATOM 907 O O . ALA A 1 117 ? 7.759 -12.145 -19.118 1.00 46.97 117 ALA A O 1
ATOM 908 N N . THR A 1 118 ? 7.053 -11.630 -17.056 1.00 46.72 118 THR A N 1
ATOM 909 C CA . THR A 1 118 ? 7.919 -12.616 -16.403 1.00 46.72 118 THR A CA 1
ATOM 910 C C . THR A 1 118 ? 7.283 -13.997 -16.549 1.00 46.72 118 THR A C 1
ATOM 912 O O . THR A 1 118 ? 6.647 -14.508 -15.639 1.00 46.72 118 THR A O 1
ATOM 915 N N . PHE A 1 119 ? 7.442 -14.611 -17.722 1.00 43.34 119 PHE A N 1
ATOM 916 C CA . PHE A 1 119 ? 7.122 -16.021 -17.971 1.00 43.34 119 PHE A CA 1
ATOM 917 C C . PHE A 1 119 ? 8.289 -16.930 -17.552 1.00 43.34 119 PHE A C 1
ATOM 919 O O . PHE A 1 119 ? 8.618 -17.895 -18.239 1.00 43.34 119 PHE A O 1
ATOM 926 N N . SER A 1 120 ? 8.975 -16.592 -16.456 1.00 42.69 120 SER A N 1
ATOM 927 C CA . SER A 1 120 ? 10.016 -17.468 -15.927 1.00 42.69 120 SER A CA 1
ATOM 928 C C . SER A 1 120 ? 9.339 -18.666 -15.259 1.00 42.69 120 SER A C 1
ATOM 930 O O . SER A 1 120 ? 8.454 -18.451 -14.433 1.00 42.69 120 SER A O 1
ATOM 932 N N . PRO A 1 121 ? 9.756 -19.913 -15.534 1.00 41.88 121 PRO A N 1
ATOM 933 C CA . PRO A 1 121 ? 9.232 -21.092 -14.840 1.00 41.88 121 PRO A CA 1
ATOM 934 C C . PRO A 1 121 ? 9.503 -21.080 -13.322 1.00 41.88 121 PRO A C 1
ATOM 936 O O . PRO A 1 121 ? 8.948 -21.904 -12.604 1.00 41.88 121 PRO A O 1
ATOM 939 N N . LEU A 1 122 ? 10.341 -20.155 -12.832 1.00 44.91 122 LEU A N 1
ATOM 940 C CA . LEU A 1 122 ? 10.605 -19.916 -11.407 1.00 44.91 122 LEU A CA 1
ATOM 941 C C . LEU A 1 122 ? 9.732 -18.806 -10.799 1.00 44.91 122 LEU A C 1
ATOM 943 O O . LEU A 1 122 ? 9.701 -18.651 -9.580 1.00 44.91 122 LEU A O 1
ATOM 947 N N . SER A 1 123 ? 9.047 -18.007 -11.619 1.00 48.56 123 SER A N 1
ATOM 948 C CA . SER A 1 123 ? 8.157 -16.956 -11.132 1.00 48.56 123 SER A CA 1
ATOM 949 C C . SER A 1 123 ? 6.797 -17.568 -10.815 1.00 48.56 123 SER A C 1
ATOM 951 O O . SER A 1 123 ? 6.055 -17.941 -11.717 1.00 48.56 123 SER A O 1
ATOM 953 N N . GLN A 1 124 ? 6.459 -17.641 -9.525 1.00 53.31 124 GLN A N 1
ATOM 954 C CA . GLN A 1 124 ? 5.149 -18.120 -9.063 1.00 53.31 124 GLN A CA 1
ATOM 955 C C . GLN A 1 124 ? 3.986 -17.240 -9.551 1.00 53.31 124 GLN A C 1
ATOM 957 O O . GLN A 1 124 ? 2.842 -17.681 -9.550 1.00 53.31 124 GLN A O 1
ATOM 962 N N . SER A 1 125 ? 4.282 -16.016 -10.002 1.00 60.81 125 SER A N 1
ATOM 963 C CA . SER A 1 125 ? 3.290 -15.043 -10.436 1.00 60.81 125 SER A CA 1
ATOM 964 C C . SER A 1 125 ? 3.526 -14.540 -11.855 1.00 60.81 125 SER A C 1
ATOM 966 O O . SER A 1 125 ? 4.625 -14.112 -12.217 1.00 60.81 125 SER A O 1
ATOM 968 N N . LYS A 1 126 ? 2.451 -14.526 -12.639 1.00 71.00 126 LYS A N 1
ATOM 969 C CA . LYS A 1 126 ? 2.333 -13.849 -13.923 1.00 71.00 126 LYS A CA 1
ATOM 970 C C . LYS A 1 126 ? 2.018 -12.372 -13.683 1.00 71.00 126 LYS A C 1
ATOM 972 O O . LYS A 1 126 ? 0.892 -11.991 -13.362 1.00 71.00 126 LYS A O 1
ATOM 977 N N . ARG A 1 127 ? 3.017 -11.526 -13.914 1.00 76.00 127 ARG A N 1
ATOM 978 C CA . ARG A 1 127 ? 2.842 -10.078 -14.056 1.00 76.00 127 ARG A CA 1
ATOM 979 C C . ARG A 1 127 ? 2.760 -9.731 -15.538 1.00 76.00 127 ARG A C 1
ATOM 981 O O . ARG A 1 127 ? 3.415 -10.368 -16.359 1.00 76.00 127 ARG A O 1
ATOM 988 N N . THR A 1 128 ? 1.919 -8.765 -15.890 1.00 85.00 128 THR A N 1
ATOM 989 C CA . THR A 1 128 ? 1.819 -8.244 -17.267 1.00 85.00 128 THR A CA 1
ATOM 990 C C . THR A 1 128 ? 1.789 -6.717 -17.318 1.00 85.00 128 THR A C 1
ATOM 992 O O . THR A 1 128 ? 1.583 -6.147 -18.387 1.00 85.00 128 THR A O 1
ATOM 995 N N . SER A 1 129 ? 1.997 -6.051 -16.179 1.00 86.25 129 SER A N 1
ATOM 996 C CA . SER A 1 129 ? 2.067 -4.597 -16.045 1.00 86.25 129 SER A CA 1
ATOM 997 C C . SER A 1 129 ? 3.402 -4.014 -16.515 1.00 86.25 129 SER A C 1
ATOM 999 O O . SER A 1 129 ? 4.390 -4.717 -16.746 1.00 86.25 129 SER A O 1
ATOM 1001 N N . THR A 1 130 ? 3.427 -2.689 -16.657 1.00 88.00 130 THR A N 1
ATOM 1002 C CA . THR A 1 130 ? 4.681 -1.930 -16.710 1.00 88.00 130 THR A CA 1
ATOM 1003 C C . THR A 1 130 ? 5.056 -1.516 -15.288 1.00 88.00 130 THR A C 1
ATOM 1005 O O . THR A 1 130 ? 4.232 -0.903 -14.609 1.00 88.00 130 THR A O 1
ATOM 1008 N N . THR A 1 131 ? 6.278 -1.827 -14.852 1.00 89.19 131 THR A N 1
ATOM 1009 C CA . THR A 1 131 ? 6.797 -1.453 -13.527 1.00 89.19 131 THR A CA 1
ATOM 1010 C C . THR A 1 131 ? 8.002 -0.539 -13.685 1.00 89.19 131 THR A C 1
ATOM 1012 O O . THR A 1 131 ? 8.845 -0.783 -14.545 1.00 89.19 131 THR A O 1
ATOM 1015 N N . TRP A 1 132 ? 8.097 0.475 -12.838 1.00 91.00 132 TRP A N 1
ATOM 1016 C CA . TRP A 1 132 ? 9.270 1.319 -12.665 1.00 91.00 132 TRP A CA 1
ATOM 1017 C C . TRP A 1 132 ? 9.793 1.131 -11.245 1.00 91.00 132 TRP A C 1
ATOM 1019 O O . TRP A 1 132 ? 9.025 1.277 -10.295 1.00 91.00 132 TRP A O 1
ATOM 1029 N N . PHE A 1 133 ? 11.072 0.790 -11.117 1.00 89.25 133 PHE A N 1
ATOM 1030 C CA . PHE A 1 133 ? 11.785 0.805 -9.841 1.00 89.25 133 PHE A CA 1
ATOM 1031 C C . PHE A 1 133 ? 12.379 2.201 -9.664 1.00 89.25 133 PHE A C 1
ATOM 1033 O O . PHE A 1 133 ? 13.126 2.666 -10.529 1.00 89.25 133 PHE A O 1
ATOM 1040 N N . CYS A 1 134 ? 11.973 2.885 -8.600 1.00 90.19 134 CYS A N 1
ATOM 1041 C CA . CYS A 1 134 ? 12.308 4.276 -8.345 1.00 90.19 134 CYS A CA 1
ATOM 1042 C C . CYS A 1 134 ? 13.332 4.371 -7.217 1.00 90.19 134 CYS A C 1
ATOM 1044 O O . CYS A 1 134 ? 13.129 3.806 -6.144 1.00 90.19 134 CYS A O 1
ATOM 1046 N N . HIS A 1 135 ? 14.383 5.157 -7.425 1.00 90.00 135 HIS A N 1
ATOM 1047 C CA . HIS A 1 135 ? 15.327 5.465 -6.359 1.00 90.00 135 HIS A CA 1
ATOM 1048 C C . HIS A 1 135 ? 14.656 6.264 -5.244 1.00 90.00 135 HIS A C 1
ATOM 1050 O O . HIS A 1 135 ? 13.747 7.059 -5.495 1.00 90.00 135 HIS A O 1
ATOM 1056 N N . TYR A 1 136 ? 15.145 6.123 -4.008 1.00 91.25 136 TYR A N 1
ATOM 1057 C CA . TYR A 1 136 ? 14.536 6.778 -2.844 1.00 91.25 136 TYR A CA 1
ATOM 1058 C C . TYR A 1 136 ? 14.323 8.290 -3.033 1.00 91.25 136 TYR A C 1
ATOM 1060 O O . TYR A 1 136 ? 13.278 8.832 -2.670 1.00 91.25 136 TYR A O 1
ATOM 1068 N N . HIS A 1 137 ? 15.292 8.979 -3.641 1.00 90.88 137 HIS A N 1
ATOM 1069 C CA . HIS A 1 137 ? 15.230 10.427 -3.855 1.00 90.88 137 HIS A CA 1
ATOM 1070 C C . HIS A 1 137 ? 14.158 10.859 -4.871 1.00 90.88 137 HIS A C 1
ATOM 1072 O O . HIS A 1 137 ? 13.819 12.039 -4.923 1.00 90.88 137 HIS A O 1
ATOM 1078 N N . GLN A 1 138 ? 13.629 9.935 -5.679 1.00 91.25 138 GLN A N 1
ATOM 1079 C CA . GLN A 1 138 ? 12.607 10.221 -6.689 1.00 91.25 138 GLN A CA 1
ATOM 1080 C C . GLN A 1 138 ? 11.198 10.263 -6.086 1.00 91.25 138 GLN A C 1
ATOM 1082 O O . GLN A 1 138 ? 10.302 10.864 -6.667 1.00 91.25 138 GLN A O 1
ATOM 1087 N N . THR A 1 139 ? 10.985 9.664 -4.910 1.00 93.06 139 THR A N 1
ATOM 1088 C CA . THR A 1 139 ? 9.655 9.550 -4.284 1.00 93.06 139 THR A CA 1
ATOM 1089 C C . THR A 1 139 ? 9.644 10.022 -2.821 1.00 93.06 139 THR A C 1
ATOM 1091 O O . THR A 1 139 ? 9.225 9.273 -1.930 1.00 93.06 139 THR A O 1
ATOM 1094 N N . PRO A 1 140 ? 10.086 11.259 -2.522 1.00 93.62 140 PRO A N 1
ATOM 1095 C CA . PRO A 1 140 ? 10.207 11.736 -1.144 1.00 93.62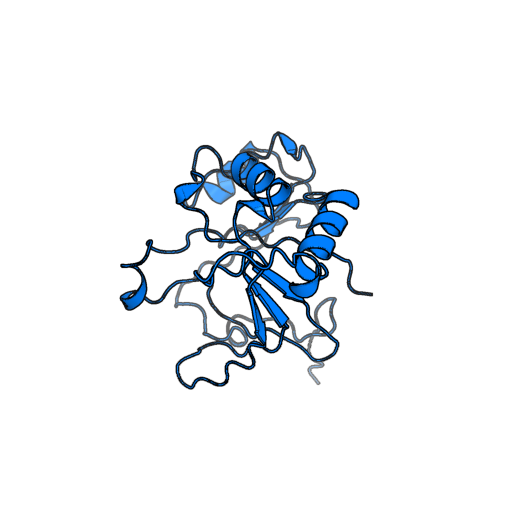 140 PRO A CA 1
ATOM 1096 C C . PRO A 1 140 ? 8.856 11.802 -0.417 1.00 93.62 140 PRO A C 1
ATOM 1098 O O . PRO A 1 140 ? 8.770 11.394 0.739 1.00 93.62 140 PRO A O 1
ATOM 1101 N N . SER A 1 141 ? 7.784 12.239 -1.090 1.00 93.44 141 SER A N 1
ATOM 1102 C CA . SER A 1 141 ? 6.433 12.324 -0.508 1.00 93.44 141 SER A CA 1
ATOM 1103 C C . SER A 1 141 ? 5.924 10.956 -0.030 1.00 93.44 141 SER A C 1
ATOM 1105 O O . SER A 1 141 ? 5.380 10.843 1.071 1.00 93.44 141 SER A O 1
ATOM 1107 N N . LEU A 1 142 ? 6.173 9.896 -0.813 1.00 94.62 142 LEU A N 1
ATOM 1108 C CA . LEU A 1 142 ? 5.830 8.519 -0.448 1.00 94.62 142 LEU A CA 1
ATOM 1109 C C . LEU A 1 142 ? 6.606 8.056 0.783 1.00 94.62 142 LEU A C 1
ATOM 1111 O O . LEU A 1 142 ? 6.001 7.591 1.747 1.00 94.62 142 LEU A O 1
ATOM 1115 N N . LEU A 1 143 ? 7.933 8.198 0.758 1.00 94.00 143 LEU A N 1
ATOM 1116 C CA . LEU A 1 143 ? 8.798 7.724 1.838 1.00 94.00 143 LEU A CA 1
ATOM 1117 C C . LEU A 1 143 ? 8.520 8.455 3.149 1.00 94.00 143 LEU A C 1
ATOM 1119 O O . LEU A 1 143 ? 8.445 7.811 4.191 1.00 94.00 143 LEU A O 1
ATOM 1123 N N . CYS A 1 144 ? 8.296 9.771 3.107 1.00 93.12 144 CYS A N 1
ATOM 1124 C CA . CYS A 1 144 ? 7.937 10.555 4.287 1.00 93.12 144 CYS A CA 1
ATOM 1125 C C . CYS A 1 144 ? 6.624 10.071 4.913 1.00 93.12 144 CYS A C 1
ATOM 1127 O O . CYS A 1 144 ? 6.575 9.834 6.119 1.00 93.12 144 CYS A O 1
ATOM 1129 N N . LYS A 1 145 ? 5.572 9.875 4.108 1.00 94.62 145 LYS A N 1
ATOM 1130 C CA . LYS A 1 145 ? 4.271 9.410 4.616 1.00 94.62 145 LYS A CA 1
ATOM 1131 C C . LYS A 1 145 ? 4.311 7.968 5.104 1.00 94.62 145 LYS A C 1
ATOM 1133 O O . LYS A 1 145 ? 3.757 7.677 6.162 1.00 94.62 145 LYS A O 1
ATOM 1138 N N . ALA A 1 146 ? 4.985 7.087 4.369 1.00 94.25 146 ALA A N 1
ATOM 1139 C CA . ALA A 1 146 ? 5.177 5.696 4.759 1.00 94.25 146 ALA A CA 1
ATOM 1140 C C . ALA A 1 146 ? 5.996 5.588 6.053 1.00 94.25 146 ALA A C 1
ATOM 1142 O O . ALA A 1 146 ? 5.623 4.839 6.952 1.00 94.25 146 ALA A O 1
ATOM 1143 N N . HIS A 1 147 ? 7.059 6.384 6.197 1.00 93.19 147 HIS A N 1
ATOM 1144 C CA . HIS A 1 147 ? 7.832 6.443 7.433 1.00 93.19 147 HIS A CA 1
ATOM 1145 C C . HIS A 1 147 ? 6.997 6.985 8.593 1.00 93.19 147 HIS A C 1
ATOM 1147 O O . HIS A 1 147 ? 6.989 6.379 9.655 1.00 93.19 147 HIS A O 1
ATOM 1153 N N . ALA A 1 148 ? 6.238 8.064 8.393 1.00 92.38 148 ALA A N 1
ATOM 1154 C CA . ALA A 1 148 ? 5.351 8.591 9.426 1.00 92.38 148 ALA A CA 1
ATOM 1155 C C . ALA A 1 148 ? 4.252 7.588 9.832 1.00 92.38 148 ALA A C 1
ATOM 1157 O O . ALA A 1 148 ? 3.884 7.546 10.997 1.00 92.38 148 ALA A O 1
ATOM 1158 N N . LEU A 1 149 ? 3.772 6.747 8.906 1.00 93.56 149 LEU A N 1
ATOM 1159 C CA . LEU A 1 149 ? 2.807 5.684 9.203 1.00 93.56 149 LEU A CA 1
ATOM 1160 C C . LEU A 1 149 ? 3.442 4.518 9.972 1.00 93.56 149 LEU A C 1
ATOM 1162 O O . LEU A 1 149 ? 2.798 3.942 10.841 1.00 93.56 149 LEU A O 1
ATOM 1166 N N . LEU A 1 150 ? 4.667 4.126 9.622 1.00 90.75 150 LEU A N 1
ATOM 1167 C CA . LEU A 1 150 ? 5.312 2.916 10.144 1.00 90.75 150 LEU A CA 1
ATOM 1168 C C . LEU A 1 150 ? 6.286 3.190 11.300 1.00 90.75 150 LEU A C 1
ATOM 1170 O O . LEU A 1 150 ? 6.818 2.251 11.889 1.00 90.75 150 LEU A O 1
ATOM 1174 N N . SER A 1 151 ? 6.542 4.451 11.640 1.00 83.94 151 SER A N 1
ATOM 1175 C CA . SER A 1 151 ? 7.375 4.830 12.781 1.00 83.94 151 SER A CA 1
ATOM 1176 C C . SER A 1 151 ? 6.620 4.590 14.098 1.00 83.94 151 SER A C 1
ATOM 1178 O O . SER A 1 151 ? 5.430 4.890 14.175 1.00 83.94 151 SER A O 1
ATOM 1180 N N . PRO A 1 152 ? 7.263 4.049 15.153 1.00 77.81 152 PRO A N 1
ATOM 1181 C CA . PRO A 1 152 ? 8.681 3.688 15.258 1.00 77.81 152 PRO A CA 1
ATOM 1182 C C . PRO A 1 152 ? 9.009 2.244 14.832 1.00 77.81 152 PRO A C 1
ATOM 1184 O O . PRO A 1 152 ? 10.164 1.840 14.939 1.00 77.81 152 PRO A O 1
ATOM 1187 N N . ALA A 1 153 ? 8.030 1.449 14.388 1.00 82.44 153 ALA A N 1
ATOM 1188 C CA . ALA A 1 153 ? 8.231 0.029 14.078 1.00 82.44 153 ALA A CA 1
ATOM 1189 C C . ALA A 1 153 ? 9.178 -0.231 12.899 1.00 82.44 153 ALA A C 1
ATOM 1191 O O . ALA A 1 153 ? 9.837 -1.268 12.879 1.00 82.44 153 ALA A O 1
ATOM 1192 N N . CYS A 1 154 ? 9.250 0.679 11.925 1.00 83.81 154 CYS A N 1
ATOM 1193 C CA . CYS A 1 154 ? 10.065 0.501 10.729 1.00 83.81 154 CYS A CA 1
ATOM 1194 C C . CYS A 1 154 ? 10.874 1.764 10.405 1.00 83.81 154 CYS A C 1
ATOM 1196 O O . CYS A 1 154 ? 10.328 2.861 10.244 1.00 83.81 154 CYS A O 1
ATOM 1198 N N . SER A 1 155 ? 12.194 1.605 10.305 1.00 85.94 155 SER A N 1
ATOM 1199 C CA . SER A 1 155 ? 13.115 2.687 9.951 1.00 85.94 155 SER A CA 1
ATOM 1200 C C . SER A 1 155 ? 13.351 2.736 8.438 1.00 85.94 155 SER A C 1
ATOM 1202 O O . SER A 1 155 ? 13.208 1.723 7.761 1.00 85.94 155 SER A O 1
ATOM 1204 N N . LEU A 1 156 ? 13.728 3.900 7.892 1.00 85.69 156 LEU A N 1
ATOM 1205 C CA . LEU A 1 156 ? 13.951 4.066 6.445 1.00 85.69 156 LEU A CA 1
ATOM 1206 C C . LEU A 1 156 ? 14.893 3.016 5.812 1.00 85.69 156 LEU A C 1
ATOM 1208 O O . LEU A 1 156 ? 14.574 2.556 4.722 1.00 85.69 156 LEU A O 1
ATOM 1212 N N . PRO A 1 157 ? 15.991 2.566 6.458 1.00 88.19 157 PRO A N 1
ATOM 1213 C CA . PRO A 1 157 ? 16.832 1.485 5.925 1.00 88.19 157 PRO A CA 1
ATOM 1214 C C . PRO A 1 157 ? 16.132 0.133 5.724 1.00 88.19 157 PRO A C 1
ATOM 1216 O O . PRO A 1 157 ? 16.697 -0.746 5.082 1.00 88.19 157 PRO A O 1
ATOM 1219 N N . ASN A 1 158 ? 14.947 -0.067 6.305 1.00 89.19 158 ASN A N 1
ATOM 1220 C CA . ASN A 1 158 ? 14.149 -1.282 6.139 1.00 89.19 158 ASN A CA 1
ATOM 1221 C C . ASN A 1 158 ? 13.134 -1.177 4.994 1.00 89.19 158 ASN A C 1
ATOM 1223 O O . ASN A 1 158 ? 12.396 -2.131 4.753 1.00 89.19 158 ASN A O 1
ATOM 1227 N N . PHE A 1 159 ? 13.043 -0.027 4.326 1.00 91.69 159 PHE A N 1
ATOM 1228 C CA . PHE A 1 159 ? 12.180 0.127 3.163 1.00 91.69 159 PHE A CA 1
ATOM 1229 C C . PHE A 1 159 ? 12.940 -0.347 1.934 1.00 91.69 159 PHE A C 1
ATOM 1231 O O . PHE A 1 159 ? 14.120 -0.053 1.787 1.00 91.69 159 PHE A O 1
ATOM 1238 N N . GLU A 1 160 ? 12.255 -1.057 1.045 1.00 91.12 160 GLU A N 1
ATOM 1239 C CA . GLU A 1 160 ? 12.745 -1.253 -0.315 1.00 91.12 160 GLU A CA 1
ATOM 1240 C C . GLU A 1 160 ? 12.522 0.017 -1.144 1.00 91.12 160 GLU A C 1
ATOM 1242 O O . GLU A 1 160 ? 11.682 0.864 -0.818 1.00 91.12 160 GLU A O 1
ATOM 1247 N N . GLU A 1 161 ? 13.261 0.132 -2.247 1.00 90.69 161 GLU A N 1
ATOM 1248 C CA . GLU A 1 161 ? 13.027 1.178 -3.236 1.00 90.69 161 GLU A CA 1
ATOM 1249 C C . GLU A 1 161 ? 11.590 1.101 -3.787 1.00 90.69 161 GLU A C 1
ATOM 1251 O O . GLU A 1 161 ? 11.117 0.013 -4.146 1.00 90.69 161 GLU A O 1
ATOM 1256 N N . PRO A 1 162 ? 10.868 2.235 -3.864 1.00 94.00 162 PRO A N 1
ATOM 1257 C CA . PRO A 1 162 ? 9.485 2.228 -4.314 1.00 94.00 162 PRO A CA 1
ATOM 1258 C C . PRO A 1 162 ? 9.292 1.731 -5.744 1.00 94.00 162 PRO A C 1
ATOM 1260 O O . PRO A 1 162 ? 10.106 1.957 -6.638 1.00 94.00 162 PRO A O 1
ATOM 1263 N N . GLN A 1 163 ? 8.145 1.093 -5.971 1.00 93.50 163 GLN A N 1
ATOM 1264 C CA . GLN A 1 163 ? 7.738 0.613 -7.286 1.00 93.50 163 GLN A CA 1
ATOM 1265 C C . GLN A 1 163 ? 6.477 1.338 -7.743 1.00 93.50 163 GLN A C 1
ATOM 1267 O O . GLN A 1 163 ? 5.441 1.284 -7.078 1.00 93.50 163 GLN A O 1
ATOM 1272 N N . ILE A 1 164 ? 6.542 1.966 -8.915 1.00 93.81 164 ILE A N 1
ATOM 1273 C CA . ILE A 1 164 ? 5.365 2.519 -9.588 1.00 93.81 164 ILE A CA 1
ATOM 1274 C C . ILE A 1 164 ? 4.915 1.513 -10.641 1.00 93.81 164 ILE A C 1
ATOM 1276 O O . ILE A 1 164 ? 5.706 1.054 -11.465 1.00 93.81 164 ILE A O 1
ATOM 1280 N N . VAL A 1 165 ? 3.636 1.143 -10.614 1.00 92.69 165 VAL A N 1
ATOM 1281 C CA . VAL A 1 165 ? 3.090 0.095 -11.483 1.00 92.69 165 VAL A CA 1
ATOM 1282 C C . VAL A 1 165 ? 1.895 0.625 -12.259 1.00 92.69 165 VAL A C 1
ATOM 1284 O O . VAL A 1 165 ? 0.974 1.203 -11.688 1.00 92.69 165 VAL A O 1
ATOM 1287 N N . ARG A 1 166 ? 1.888 0.386 -13.573 1.00 91.56 166 ARG A N 1
ATOM 1288 C CA . ARG A 1 166 ? 0.779 0.741 -14.463 1.00 91.56 166 ARG A CA 1
ATOM 1289 C C . ARG A 1 166 ? 0.174 -0.500 -15.104 1.00 91.56 166 ARG A C 1
ATOM 1291 O O . ARG A 1 166 ? 0.876 -1.266 -15.769 1.00 91.56 166 ARG A O 1
ATOM 1298 N N . TYR A 1 167 ? -1.147 -0.598 -15.000 1.00 90.62 167 TYR A N 1
ATOM 1299 C CA . TYR A 1 167 ? -1.972 -1.590 -15.680 1.00 90.62 167 TYR A CA 1
ATOM 1300 C C . TYR A 1 167 ? -2.791 -0.921 -16.791 1.00 90.62 167 TYR A C 1
ATOM 1302 O O . TYR A 1 167 ? -3.423 0.113 -16.588 1.00 90.62 167 TYR A O 1
ATOM 1310 N N . ARG A 1 168 ? -2.763 -1.507 -17.986 1.00 88.88 168 ARG A N 1
ATOM 1311 C CA . ARG A 1 168 ? -3.662 -1.223 -19.111 1.00 88.88 168 ARG A CA 1
ATOM 1312 C C . ARG A 1 168 ? -4.779 -2.261 -19.142 1.00 88.88 168 ARG A C 1
ATOM 1314 O O . ARG A 1 168 ? -4.681 -3.301 -18.498 1.00 88.88 168 ARG A O 1
ATOM 1321 N N . THR A 1 169 ? -5.818 -2.013 -19.934 1.00 88.69 169 THR A N 1
ATOM 1322 C CA . THR A 1 169 ? -6.888 -2.990 -20.175 1.00 88.69 169 THR A CA 1
ATOM 1323 C C . THR A 1 169 ? -6.311 -4.358 -20.553 1.00 88.69 169 THR A C 1
ATOM 1325 O O . THR A 1 169 ? -5.497 -4.460 -21.470 1.00 88.69 169 THR A O 1
ATOM 1328 N N . GLY A 1 170 ? -6.728 -5.397 -19.827 1.00 86.38 170 GLY A N 1
ATOM 1329 C CA . GLY A 1 170 ? -6.258 -6.773 -20.013 1.00 86.38 170 GLY A CA 1
ATOM 1330 C C . GLY A 1 170 ? -4.919 -7.106 -19.344 1.00 86.38 170 GLY A C 1
ATOM 1331 O O . GLY A 1 170 ? -4.503 -8.260 -19.405 1.00 86.38 170 GLY A O 1
ATOM 1332 N N . GLN A 1 171 ? -4.245 -6.141 -18.709 1.00 86.19 171 GLN A N 1
ATOM 1333 C CA . GLN A 1 171 ? -3.084 -6.415 -17.864 1.00 86.19 171 GLN A CA 1
ATOM 1334 C C . GLN A 1 171 ? -3.531 -6.751 -16.442 1.00 86.19 171 GLN A C 1
ATOM 1336 O O . GLN A 1 171 ? -4.426 -6.128 -15.880 1.00 86.19 171 GLN A O 1
ATOM 1341 N N . GLU A 1 172 ? -2.842 -7.714 -15.856 1.00 84.44 172 GLU A N 1
ATOM 1342 C CA . GLU A 1 172 ? -3.066 -8.248 -14.522 1.00 84.44 172 GLU A CA 1
ATOM 1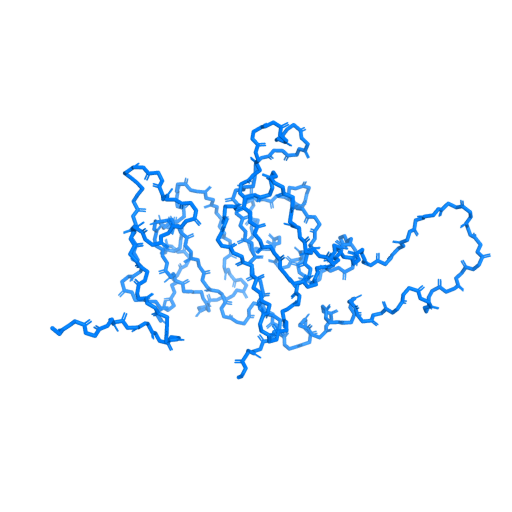343 C C . GLU A 1 172 ? -1.734 -8.524 -13.819 1.00 84.44 172 GLU A C 1
ATOM 1345 O O . GLU A 1 172 ? -0.663 -8.606 -14.444 1.00 84.44 172 GLU A O 1
ATOM 1350 N N . PHE A 1 173 ? -1.830 -8.711 -12.509 1.00 85.94 173 PHE A N 1
ATOM 1351 C CA . PHE A 1 173 ? -0.813 -9.371 -11.714 1.00 85.94 173 PHE A CA 1
ATOM 1352 C C . PHE A 1 173 ? -1.508 -10.512 -10.984 1.00 85.94 173 PHE A C 1
ATOM 1354 O O . PHE A 1 173 ? -2.439 -10.277 -10.216 1.00 85.94 173 PHE A O 1
ATOM 1361 N N . SER A 1 174 ? -1.121 -11.747 -11.290 1.00 81.38 174 SER A N 1
ATOM 1362 C CA . SER A 1 174 ? -1.721 -12.898 -10.633 1.00 81.38 174 SER A CA 1
ATOM 1363 C C . SER A 1 174 ? -1.400 -12.908 -9.140 1.00 81.38 174 SER A C 1
ATOM 1365 O O . SER A 1 174 ? -0.436 -12.293 -8.672 1.00 81.38 174 SER A O 1
ATOM 1367 N N . TRP A 1 175 ? -2.212 -13.656 -8.406 1.00 79.06 175 TRP A N 1
ATOM 1368 C CA . TRP A 1 175 ? -1.996 -13.932 -6.997 1.00 79.06 175 TRP A CA 1
ATOM 1369 C C . TRP A 1 175 ? -0.565 -14.380 -6.701 1.00 79.06 175 TRP A C 1
ATOM 1371 O O . TRP A 1 175 ? 0.034 -15.156 -7.448 1.00 79.06 175 TRP A O 1
ATOM 1381 N N . HIS A 1 176 ? -0.027 -13.842 -5.614 1.00 79.50 176 HIS A N 1
ATOM 1382 C CA . HIS A 1 176 ? 1.269 -14.188 -5.058 1.00 79.50 176 HIS A CA 1
ATOM 1383 C C . HIS A 1 176 ? 1.355 -13.698 -3.622 1.00 79.50 176 HIS A C 1
ATOM 1385 O O . HIS A 1 176 ? 0.584 -12.832 -3.204 1.00 79.50 176 HIS A O 1
ATOM 1391 N N . TYR A 1 177 ? 2.313 -14.248 -2.890 1.00 83.62 177 TYR A N 1
ATOM 1392 C CA . TYR A 1 177 ? 2.777 -13.645 -1.658 1.00 83.62 177 TYR A CA 1
ATOM 1393 C C . TYR A 1 177 ? 3.868 -12.635 -1.979 1.00 83.62 177 TYR A C 1
ATOM 1395 O O . TYR A 1 177 ? 4.707 -12.871 -2.848 1.00 83.62 177 TYR A O 1
ATOM 1403 N N . ASP A 1 178 ? 3.879 -11.535 -1.234 1.00 87.56 178 ASP A N 1
ATOM 1404 C CA . ASP A 1 178 ? 4.993 -10.590 -1.278 1.00 87.56 178 ASP A CA 1
ATOM 1405 C C . ASP A 1 178 ? 6.246 -11.151 -0.598 1.00 87.56 178 ASP A C 1
ATOM 1407 O O . ASP A 1 178 ? 7.300 -10.530 -0.696 1.00 87.56 178 ASP A O 1
ATOM 1411 N N . GLU A 1 179 ? 6.148 -12.308 0.065 1.00 85.06 179 GLU A N 1
ATOM 1412 C CA . GLU A 1 179 ? 7.261 -12.956 0.749 1.00 85.06 179 GLU A CA 1
ATOM 1413 C C . GLU A 1 179 ? 8.451 -13.203 -0.188 1.00 85.06 179 GLU A C 1
ATOM 1415 O O . GLU A 1 179 ? 8.325 -13.624 -1.341 1.00 85.06 179 GLU A O 1
ATOM 1420 N N . ILE A 1 180 ? 9.641 -12.954 0.340 1.00 81.00 180 ILE A N 1
ATOM 1421 C CA . ILE A 1 180 ? 10.899 -13.277 -0.311 1.00 81.00 180 ILE A CA 1
ATOM 1422 C C . ILE A 1 180 ? 11.190 -14.760 -0.037 1.00 81.00 180 ILE A C 1
ATOM 1424 O O . ILE A 1 180 ? 11.126 -15.185 1.124 1.00 81.00 180 ILE A O 1
ATOM 1428 N N . PRO A 1 181 ? 11.517 -15.571 -1.063 1.00 79.81 181 PRO A N 1
ATOM 1429 C CA . PRO A 1 181 ? 11.957 -16.945 -0.855 1.00 79.81 181 PRO A CA 1
ATOM 1430 C C . PRO A 1 181 ? 13.137 -16.993 0.116 1.00 79.81 181 PRO A C 1
ATOM 1432 O O . PRO A 1 181 ? 14.075 -16.213 -0.022 1.00 79.81 181 PRO A O 1
ATOM 1435 N N . MET A 1 182 ? 13.137 -17.937 1.062 1.00 79.06 182 MET A N 1
ATOM 1436 C CA . MET A 1 182 ? 14.150 -18.007 2.130 1.00 79.06 182 MET A CA 1
ATOM 1437 C C . MET A 1 182 ? 15.600 -17.982 1.624 1.00 79.06 182 MET A C 1
ATOM 1439 O O . MET A 1 182 ? 16.472 -17.450 2.300 1.00 79.06 182 MET A O 1
ATOM 1443 N N . GLN A 1 183 ? 15.864 -18.510 0.425 1.00 77.88 183 GLN A N 1
ATOM 1444 C CA . GLN A 1 183 ? 17.191 -18.504 -0.205 1.00 77.88 183 GLN A CA 1
ATOM 1445 C C . GLN A 1 183 ? 17.664 -17.106 -0.646 1.00 77.88 183 GLN A C 1
ATOM 1447 O O . GLN A 1 183 ? 18.831 -16.936 -0.981 1.00 77.88 183 GLN A O 1
ATOM 1452 N N . GLN A 1 184 ? 16.761 -16.127 -0.706 1.00 75.25 184 GLN A N 1
ATOM 1453 C CA . GLN A 1 184 ? 17.020 -14.740 -1.101 1.00 75.25 184 GLN A CA 1
ATOM 1454 C C . GLN A 1 184 ? 16.954 -13.771 0.090 1.00 75.25 184 GLN A C 1
ATOM 1456 O O . GLN A 1 184 ? 17.334 -12.611 -0.058 1.00 75.25 184 GLN A O 1
ATOM 1461 N N . CYS A 1 185 ? 16.536 -14.238 1.273 1.00 78.75 185 CYS A N 1
ATOM 1462 C CA . CYS A 1 185 ? 16.444 -13.420 2.485 1.00 78.75 185 CYS A CA 1
ATOM 1463 C C . CYS A 1 185 ? 17.805 -12.901 2.979 1.00 78.75 185 CYS A C 1
ATOM 1465 O O . CYS A 1 185 ? 17.842 -11.910 3.705 1.00 78.75 185 CYS A O 1
ATOM 1467 N N . ASP A 1 186 ? 18.922 -13.510 2.569 1.00 76.06 186 ASP A N 1
ATOM 1468 C CA . ASP A 1 186 ? 20.270 -13.036 2.920 1.00 76.06 186 ASP A CA 1
ATOM 1469 C C . ASP A 1 186 ? 20.555 -11.613 2.387 1.00 76.06 186 ASP A C 1
ATOM 1471 O O . ASP A 1 186 ? 21.422 -10.915 2.911 1.00 76.06 186 ASP A O 1
ATOM 1475 N N . ASN A 1 187 ? 19.782 -11.143 1.398 1.00 71.75 187 ASN A N 1
ATOM 1476 C CA . ASN A 1 187 ? 19.933 -9.837 0.748 1.00 71.75 187 ASN A CA 1
ATOM 1477 C C . ASN A 1 187 ? 19.045 -8.723 1.341 1.00 71.75 187 ASN A C 1
ATOM 1479 O O . ASN A 1 187 ? 18.695 -7.785 0.628 1.00 71.75 187 ASN A O 1
ATOM 1483 N N . GLY A 1 188 ? 18.666 -8.798 2.620 1.00 74.62 188 GLY A N 1
ATOM 1484 C CA . GLY A 1 188 ? 17.901 -7.719 3.274 1.00 74.62 188 GLY A CA 1
ATOM 1485 C C . GLY A 1 188 ? 16.766 -8.166 4.194 1.00 74.62 188 GLY A C 1
ATOM 1486 O O . GLY A 1 188 ? 16.106 -7.321 4.792 1.00 74.62 188 GLY A O 1
ATOM 1487 N N . GLY A 1 189 ? 16.568 -9.474 4.363 1.00 86.94 189 GLY A N 1
ATOM 1488 C CA . GLY A 1 189 ? 15.558 -10.053 5.246 1.00 86.94 189 GLY A CA 1
ATOM 1489 C C . GLY A 1 189 ? 14.247 -10.400 4.541 1.00 86.94 189 GLY A C 1
ATOM 1490 O O . GLY A 1 189 ? 14.195 -10.552 3.325 1.00 86.94 189 GLY A O 1
ATOM 1491 N N . GLN A 1 190 ? 13.192 -10.576 5.342 1.00 89.69 190 GLN A N 1
ATOM 1492 C CA . GLN A 1 190 ? 11.837 -10.885 4.884 1.00 89.69 190 GLN A CA 1
ATOM 1493 C C . GLN A 1 190 ? 10.962 -9.625 4.922 1.00 89.69 190 GLN A C 1
ATOM 1495 O O . GLN A 1 190 ? 11.060 -8.827 5.857 1.00 89.69 190 GLN A O 1
ATOM 1500 N N . ARG A 1 191 ? 10.058 -9.480 3.950 1.00 89.31 191 ARG A N 1
ATOM 1501 C CA . ARG A 1 191 ? 9.029 -8.435 3.947 1.00 89.31 191 ARG A CA 1
ATOM 1502 C C . ARG A 1 191 ? 7.974 -8.737 5.004 1.00 89.31 191 ARG A C 1
ATOM 1504 O O . ARG A 1 191 ? 7.390 -9.816 5.025 1.00 89.31 191 ARG A O 1
ATOM 1511 N N . ILE A 1 192 ? 7.724 -7.761 5.871 1.00 88.88 192 ILE A N 1
ATOM 1512 C CA . ILE A 1 192 ? 6.767 -7.884 6.983 1.00 88.88 192 ILE A CA 1
ATOM 1513 C C . ILE A 1 192 ? 5.448 -7.144 6.730 1.00 88.88 192 ILE A C 1
ATOM 1515 O O . ILE A 1 192 ? 4.455 -7.414 7.401 1.00 88.88 192 ILE A O 1
ATOM 1519 N N . ALA A 1 193 ? 5.441 -6.191 5.796 1.00 91.25 193 ALA A N 1
ATOM 1520 C CA . ALA A 1 193 ? 4.280 -5.385 5.445 1.00 91.25 193 ALA A CA 1
ATOM 1521 C C . ALA A 1 193 ? 4.433 -4.816 4.029 1.00 91.25 193 ALA A C 1
ATOM 1523 O O . ALA A 1 193 ? 5.545 -4.510 3.600 1.00 91.25 193 ALA A O 1
ATOM 1524 N N . THR A 1 194 ? 3.299 -4.601 3.364 1.00 93.75 194 THR A N 1
ATOM 1525 C CA . THR A 1 194 ? 3.224 -3.951 2.052 1.00 93.75 194 THR A CA 1
ATOM 1526 C C . THR A 1 194 ? 2.309 -2.740 2.132 1.00 93.75 194 THR A C 1
ATOM 1528 O O . THR A 1 194 ? 1.177 -2.837 2.607 1.00 93.75 194 THR A O 1
ATOM 1531 N N . LEU A 1 195 ? 2.787 -1.596 1.638 1.00 95.06 195 LEU A N 1
ATOM 1532 C CA . LEU A 1 195 ? 1.982 -0.394 1.448 1.00 95.06 195 LEU A CA 1
ATOM 1533 C C . LEU A 1 195 ? 1.648 -0.245 -0.039 1.00 95.06 195 LEU A C 1
ATOM 1535 O O . LEU A 1 195 ? 2.511 0.104 -0.843 1.00 95.06 195 LEU A O 1
ATOM 1539 N N . LEU A 1 196 ? 0.385 -0.483 -0.395 1.00 96.19 196 LEU A N 1
ATOM 1540 C CA . LEU A 1 196 ? -0.121 -0.280 -1.751 1.00 96.19 196 LEU A CA 1
ATOM 1541 C C . LEU A 1 196 ? -0.878 1.048 -1.837 1.00 96.19 196 LEU A C 1
ATOM 1543 O O . LEU A 1 196 ? -1.884 1.238 -1.154 1.00 96.19 196 LEU A O 1
ATOM 1547 N N . VAL A 1 197 ? -0.417 1.948 -2.708 1.00 96.62 197 VAL A N 1
ATOM 1548 C CA . VAL A 1 197 ? -1.031 3.266 -2.911 1.00 96.62 197 VAL A CA 1
ATOM 1549 C C . VAL A 1 197 ? -1.645 3.353 -4.305 1.00 96.62 197 VAL A C 1
ATOM 1551 O O . VAL A 1 197 ? -0.961 3.184 -5.313 1.00 96.62 197 VAL A O 1
ATOM 1554 N N . TYR A 1 198 ? -2.945 3.642 -4.370 1.00 96.00 198 TYR A N 1
ATOM 1555 C CA . TYR A 1 198 ? -3.649 3.863 -5.633 1.00 96.00 198 TYR A CA 1
ATOM 1556 C C . TYR A 1 198 ? -3.426 5.298 -6.120 1.00 96.00 198 TYR A C 1
ATOM 1558 O O . TYR A 1 198 ? -3.828 6.251 -5.456 1.00 96.00 198 TYR A O 1
ATOM 1566 N N . LEU A 1 199 ? -2.799 5.451 -7.289 1.00 95.56 199 LEU A N 1
ATOM 1567 C CA . LEU A 1 199 ? -2.467 6.764 -7.864 1.00 95.56 199 LEU A CA 1
ATOM 1568 C C . LEU A 1 199 ? -3.598 7.353 -8.723 1.00 95.56 199 LEU A C 1
ATOM 1570 O O . LEU A 1 199 ? -3.617 8.552 -8.996 1.00 95.56 199 LEU A O 1
ATOM 1574 N N . ASN A 1 200 ? -4.553 6.527 -9.150 1.00 93.19 200 ASN A N 1
ATOM 1575 C CA . ASN A 1 200 ? -5.729 6.939 -9.906 1.00 93.19 200 ASN A CA 1
ATOM 1576 C C . ASN A 1 200 ? -6.938 6.049 -9.599 1.00 93.19 200 ASN A C 1
ATOM 1578 O O . ASN A 1 200 ? -6.810 4.929 -9.106 1.00 93.19 200 ASN A O 1
ATOM 1582 N N . THR A 1 201 ? -8.117 6.544 -9.965 1.00 91.00 201 THR A N 1
ATOM 1583 C CA . THR A 1 201 ? -9.345 5.749 -10.004 1.00 91.00 201 THR A CA 1
ATOM 1584 C C . THR A 1 201 ? -9.434 5.007 -11.335 1.00 91.00 201 THR A C 1
ATOM 1586 O O . THR A 1 201 ? -9.147 5.577 -12.392 1.00 91.00 201 THR A O 1
ATOM 1589 N N . MET A 1 202 ? -9.848 3.743 -11.281 1.00 81.31 202 MET A N 1
ATOM 1590 C CA . MET A 1 202 ? -10.247 2.976 -12.459 1.00 81.31 202 MET A CA 1
ATOM 1591 C C . MET A 1 202 ? -11.733 3.243 -12.717 1.00 81.31 202 MET A C 1
ATOM 1593 O O . MET A 1 202 ? -12.546 3.031 -11.817 1.00 81.31 202 MET A O 1
ATOM 1597 N N . ASN A 1 203 ? -12.060 3.736 -13.912 1.00 60.31 203 ASN A N 1
ATOM 1598 C CA . ASN A 1 203 ? -13.434 3.972 -14.364 1.00 60.31 203 ASN A CA 1
ATOM 1599 C C . ASN A 1 203 ? -13.905 2.844 -15.280 1.00 60.31 203 ASN A C 1
ATOM 1601 O O . ASN A 1 203 ? -13.049 2.321 -16.033 1.00 60.31 203 ASN A O 1
#

Secondary structure (DSSP, 8-state):
--PPPB-TTSSBPPPGGGSSSPPPTT---EE-S-TTSB--HHHHHHHHTTT-----GGGTT-EEEEEEETTEEEETTSS-HHHHHHHHHHHHS-GGG------SS----S-EEEE-----TT-SS-B-SEEEE--GGG-HHHHHHHHHHHTTT--GGGSPPPEEEE--TT--B-----PPPGGGGGGT-----------S---

Organism: NCBI:txid420281